Protein 3K21 (pdb70)

Solvent-accessible surface area: 10769 Å² total; per-residue (Å²): 164,162,151,118,32,77,104,64,91,38,76,135,65,12,152,34,20,30,74,83,0,32,38,52,0,0,26,15,0,3,104,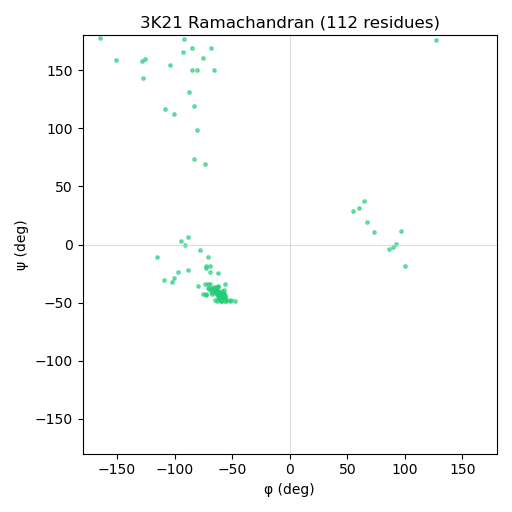92,8,120,38,148,83,2,73,117,40,56,54,52,11,135,102,7,16,115,97,66,120,34,81,0,42,56,106,39,8,62,114,8,35,94,145,95,64,89,195,41,56,225,97,17,80,77,71,0,82,124,30,10,61,88,61,78,35,89,0,47,45,29,2,18,2,29,58,39,2,85,53,168,94,2,57,155,139,7,1,102,19,0,4,115,31,0,2,51,91,99,86,33,46,0,35,21,48,18,0,0,29,16,15,73,48,60,74,148,57,51,126,36,71,120,164,23,31,81,58,0,108,73,0,2,156,79,9,24,120,84,145,70,24,82,0,32,57,108,3,0,21,78,26,0,56,211

InterPro domains:
  IPR000719 Protein kinase domain [PF00069] (121-373)
  IPR000719 Protein kinase domain [PS50011] (118-373)
  IPR000719 Protein kinase domain [SM00220] (118-373)
  IPR002048 EF-hand domain [PF13499] (421-482)
  IPR002048 EF-hand domain [PF13499] (493-559)
  IPR002048 EF-hand domain [PS50222] (418-453)
  IPR002048 EF-hand domain [PS50222] (488-523)
  IPR002048 EF-hand domain [PS50222] (529-562)
  IPR002048 EF-hand domain [SM00054] (422-450)
  IPR002048 EF-hand domain [SM00054] (457-485)
  IPR002048 EF-hand domain [SM00054] (492-520)
  IPR002048 EF-hand domain [SM00054] (533-561)
  IPR002048 EF-hand domain [cd00051] (496-559)
  IPR008271 Serine/threonine-protein kinase, active site [PS00108] (234-246)
  IPR011009 Protein kinase-like domain superfamily [SSF56112] (111-380)
  IPR011992 EF-hand domain pair [SSF47473] (406-558)
  IPR017441 Protein kinase, ATP binding site [PS00107] (124-147)
  IPR018247 EF-Hand 1, calcium-binding site [PS00018] (466-478)
  IPR018247 EF-Hand 1, calcium-binding site [PS00018] (501-513)
  IPR018247 EF-Hand 1, calcium-binding site [PS00018] (542-554)

Radius of gyration: 17.97 Å; Cα contacts (8 Å, |Δi|>4): 220; chains: 1; bounding box: 48×30×50 Å

Structure (mmCIF, N/CA/C/O backbone):
data_3K21
#
_entry.id   3K21
#
_cell.length_a   50.469
_cell.length_b   50.469
_cell.length_c   108.656
_cell.angle_alpha   90.000
_cell.angle_beta   90.000
_cell.angle_gamma   120.000
#
_symmetry.space_group_name_H-M   'P 31 2 1'
#
loop_
_entity.id
_entity.type
_entity.pdbx_description
1 polymer 'Calcium-dependent protein kinase 3'
2 non-polymer 'CALCIUM ION'
3 non-polymer DI(HYDROXYETHYL)ETHER
4 non-polymer GLYCEROL
5 non-polymer 'ACETATE ION'
6 water water
#
loop_
_atom_site.group_PDB
_atom_site.id
_atom_site.type_symbol
_atom_site.label_atom_id
_atom_site.label_alt_id
_atom_site.label_comp_id
_atom_site.label_asym_id
_atom_site.label_entity_id
_atom_site.label_seq_id
_atom_site.pdbx_PDB_ins_code
_atom_site.Cartn_x
_atom_site.Cartn_y
_atom_site.Cartn_z
_atom_site.occupancy
_atom_site.B_iso_or_equiv
_atom_site.auth_seq_id
_atom_site.auth_comp_id
_atom_site.auth_asym_id
_atom_site.auth_atom_id
_atom_site.pdbx_PDB_model_num
ATOM 1 N N . LEU A 1 14 ? 19.560 14.588 -25.359 1.00 25.78 14 LEU A N 1
ATOM 2 C CA . LEU A 1 14 ? 20.902 15.179 -25.539 1.00 25.26 14 LEU A CA 1
ATOM 3 C C . LEU A 1 14 ? 21.771 15.127 -24.275 1.00 21.19 14 LEU A C 1
ATOM 4 O O . LEU A 1 14 ? 21.413 15.408 -23.097 1.00 19.58 14 LEU A O 1
ATOM 9 N N . TYR A 1 15 ? 22.943 14.606 -24.547 1.00 19.92 15 TYR A N 1
ATOM 10 C CA . TYR A 1 15 ? 23.872 14.229 -23.521 1.00 17.56 15 TYR A CA 1
ATOM 11 C C . TYR A 1 15 ? 24.471 15.465 -22.896 1.00 14.58 15 TYR A C 1
ATOM 12 O O . TYR A 1 15 ? 24.580 15.555 -21.701 1.00 13.06 15 TYR A O 1
ATOM 21 N N . PHE A 1 16 ? 24.817 16.405 -23.746 1.00 16.90 16 PHE A N 1
ATOM 22 C CA A PHE A 1 16 ? 25.561 17.539 -23.311 0.50 17.65 16 PHE A CA 1
ATOM 23 C CA B PHE A 1 16 ? 25.584 17.520 -23.291 0.50 15.83 16 PHE A CA 1
ATOM 24 C C . PHE A 1 16 ? 24.692 18.363 -22.389 1.00 14.53 16 PHE A C 1
ATOM 25 O O . PHE A 1 16 ? 25.104 18.843 -21.298 1.00 17.22 16 PHE A O 1
ATOM 40 N N . GLN A 1 17 ? 23.456 18.509 -22.784 1.00 16.64 17 GLN A N 1
ATOM 41 C CA . GLN A 1 17 ? 22.463 19.207 -22.060 1.00 15.98 17 GLN A CA 1
ATOM 42 C C . GLN A 1 17 ? 22.100 18.455 -20.769 1.00 15.13 17 GLN A C 1
ATOM 43 O O . GLN A 1 17 ? 21.949 19.055 -19.699 1.00 17.48 17 GLN A O 1
ATOM 49 N N . GLY A 1 18 ? 22.008 17.128 -20.861 1.00 14.23 18 GLY A N 1
ATOM 50 C CA . GLY A 1 18 ? 21.769 16.266 -19.729 1.00 12.98 18 GLY A CA 1
ATOM 51 C C . GLY A 1 18 ? 22.804 16.451 -18.643 1.00 10.06 18 GLY A C 1
ATOM 52 O O . GLY A 1 18 ? 22.421 16.419 -17.449 1.00 11.54 18 GLY A O 1
ATOM 53 N N . ILE A 1 19 ? 24.074 16.511 -19.027 1.00 10.81 19 ILE A N 1
ATOM 54 C CA . ILE A 1 19 ? 25.149 16.726 -18.062 1.00 10.55 19 ILE A CA 1
ATOM 55 C C . ILE A 1 19 ? 24.856 17.962 -17.224 1.00 10.98 19 ILE A C 1
ATOM 56 O O . ILE A 1 19 ? 24.909 17.924 -16.004 1.00 11.04 19 ILE A O 1
ATOM 61 N N A HIS A 1 20 ? 24.550 19.070 -17.877 0.50 11.28 20 HIS A N 1
ATOM 62 N N B HIS A 1 20 ? 24.610 19.065 -17.921 0.50 11.46 20 HIS A N 1
ATOM 63 C CA A HIS A 1 20 ? 24.431 20.323 -17.131 0.50 11.00 20 HIS A CA 1
ATOM 64 C CA B HIS A 1 20 ? 24.382 20.344 -17.251 0.50 12.51 20 HIS A CA 1
ATOM 65 C C A HIS A 1 20 ? 23.152 20.255 -16.242 0.50 11.16 20 HIS A C 1
ATOM 66 C C B HIS A 1 20 ? 23.217 20.226 -16.282 0.50 11.34 20 HIS A C 1
ATOM 67 O O A HIS A 1 20 ? 23.082 20.741 -15.107 0.50 13.05 20 HIS A O 1
ATOM 68 O O B HIS A 1 20 ? 23.326 20.665 -15.132 0.50 10.99 20 HIS A O 1
ATOM 81 N N . VAL A 1 21 ? 22.107 19.608 -16.720 1.00 11.37 21 VAL A N 1
ATOM 82 C CA . VAL A 1 21 ? 20.923 19.415 -15.953 1.00 10.00 21 VAL A CA 1
ATOM 83 C C . VAL A 1 21 ? 21.226 18.564 -14.605 1.00 10.57 21 VAL A C 1
ATOM 84 O O . VAL A 1 21 ? 20.866 18.938 -13.477 1.00 10.86 21 VAL A O 1
ATOM 88 N N . LEU A 1 22 ? 21.844 17.414 -14.796 1.00 9.21 22 LEU A N 1
ATOM 89 C CA . LEU A 1 22 ? 22.186 16.565 -13.680 1.00 8.97 22 LEU A CA 1
ATOM 90 C C . LEU A 1 22 ? 23.072 17.276 -12.677 1.00 8.58 22 LEU A C 1
ATOM 91 O O . LEU A 1 22 ? 22.860 17.154 -11.453 1.00 9.35 22 LEU A O 1
ATOM 96 N N . GLU A 1 23 ? 24.078 17.976 -13.155 1.00 9.36 23 GLU A N 1
ATOM 97 C CA . GLU A 1 23 ? 24.984 18.637 -12.247 1.00 9.84 23 GLU A CA 1
ATOM 98 C C . GLU A 1 23 ? 24.240 19.740 -11.467 1.00 9.75 23 GLU A C 1
ATOM 99 O O . GLU A 1 23 ? 24.531 19.971 -10.298 1.00 10.91 23 GLU A O 1
ATOM 105 N N . ASN A 1 24 ? 23.348 20.478 -12.138 1.00 9.97 24 ASN A N 1
ATOM 106 C CA . ASN A 1 24 ? 22.551 21.468 -11.463 1.00 10.79 24 ASN A CA 1
ATOM 107 C C . ASN A 1 24 ? 21.632 20.831 -10.405 1.00 9.50 24 ASN A C 1
ATOM 108 O O . ASN A 1 24 ? 21.488 21.353 -9.295 1.00 10.41 24 ASN A O 1
ATOM 113 N N . PHE A 1 25 ? 21.046 19.644 -10.694 1.00 9.81 25 PHE A N 1
ATOM 114 C CA . PHE A 1 25 ? 20.258 18.934 -9.734 1.00 9.29 25 PHE A CA 1
ATOM 115 C C . PHE A 1 25 ? 21.073 18.577 -8.473 1.00 10.37 25 PHE A C 1
ATOM 116 O O . PHE A 1 25 ? 20.649 18.772 -7.343 1.00 10.31 25 PHE A O 1
ATOM 124 N N . LYS A 1 26 ? 22.281 18.109 -8.709 1.00 11.85 26 LYS A N 1
ATOM 125 C CA . LYS A 1 26 ? 23.154 17.709 -7.604 1.00 13.67 26 LYS A CA 1
ATOM 126 C C . LYS A 1 26 ? 23.471 18.950 -6.765 1.00 14.22 26 LYS A C 1
ATOM 127 O O . LYS A 1 26 ? 23.511 18.901 -5.483 1.00 15.23 26 LYS A O 1
ATOM 133 N N . ASN A 1 27 ? 23.734 20.076 -7.401 1.00 13.38 27 ASN A N 1
ATOM 134 C CA A ASN A 1 27 ? 23.998 21.297 -6.716 0.80 13.22 27 ASN A CA 1
ATOM 135 C CA B ASN A 1 27 ? 23.952 21.309 -6.645 0.20 13.57 27 ASN A CA 1
ATOM 136 C C . ASN A 1 27 ? 22.809 21.749 -5.828 1.00 12.03 27 ASN A C 1
ATOM 137 O O . ASN A 1 27 ? 22.979 22.165 -4.672 1.00 12.07 27 ASN A O 1
ATOM 146 N N . TYR A 1 28 ? 21.566 21.697 -6.371 1.00 10.69 28 TYR A N 1
ATOM 147 C CA . TYR A 1 28 ? 20.365 22.045 -5.683 1.00 9.64 28 TYR A CA 1
ATOM 148 C C . TYR A 1 28 ? 20.310 21.233 -4.408 1.00 10.17 28 TYR A C 1
ATOM 149 O O . TYR A 1 28 ? 20.029 21.743 -3.332 1.00 10.23 28 TYR A O 1
ATOM 158 N N . GLY A 1 29 ? 20.556 19.920 -4.477 1.00 9.77 29 GLY A N 1
ATOM 159 C CA . GLY A 1 29 ? 20.454 19.067 -3.303 1.00 10.17 29 GLY A CA 1
ATOM 160 C C . GLY A 1 29 ? 21.520 19.362 -2.258 1.00 9.78 29 GLY A C 1
ATOM 161 O O . GLY A 1 29 ? 21.269 19.318 -1.061 1.00 10.42 29 GLY A O 1
ATOM 162 N N . LEU A 1 30 ? 22.721 19.565 -2.711 1.00 9.03 30 LEU A N 1
ATOM 163 C CA A LEU A 1 30 ? 23.830 19.903 -1.792 0.50 9.56 30 LEU A CA 1
ATOM 164 C CA B LEU A 1 30 ? 23.827 19.828 -1.789 0.50 9.81 30 LEU A CA 1
ATOM 165 C C . LEU A 1 30 ? 23.667 21.178 -1.076 1.00 9.43 30 LEU A C 1
ATOM 166 O O . LEU A 1 30 ? 24.001 21.276 0.102 1.00 10.37 30 LEU A O 1
ATOM 175 N N . LEU A 1 31 ? 23.150 22.181 -1.777 1.00 9.06 31 LEU A N 1
ATOM 176 C CA . LEU A 1 31 ? 22.874 23.478 -1.122 1.00 10.11 31 LEU A CA 1
ATOM 177 C C . LEU A 1 31 ? 21.830 23.322 -0.014 1.00 10.44 31 LEU A C 1
ATOM 178 O O . LEU A 1 31 ? 21.942 23.934 1.027 1.00 10.79 31 LEU A O 1
ATOM 183 N N . LEU A 1 32 ? 20.823 22.520 -0.244 1.00 10.05 32 LEU A N 1
ATOM 184 C CA . LEU A 1 32 ? 19.799 22.226 0.786 1.00 10.91 32 LEU A CA 1
ATOM 185 C C . LEU A 1 32 ? 20.475 21.557 1.967 1.00 10.16 32 LEU A C 1
ATOM 186 O O . LEU A 1 32 ? 20.234 21.887 3.138 1.00 10.86 32 LEU A O 1
ATOM 191 N N . LYS A 1 33 ? 21.310 20.573 1.691 1.00 9.25 33 LYS A N 1
ATOM 192 C CA A LYS A 1 33 ? 22.040 19.832 2.745 0.50 10.77 33 LYS A CA 1
ATOM 193 C CA B LYS A 1 33 ? 21.962 19.873 2.787 0.50 9.96 33 LYS A CA 1
ATOM 194 C C . LYS A 1 33 ? 22.908 20.793 3.564 1.00 9.07 33 LYS A C 1
ATOM 195 O O . LYS A 1 33 ? 22.992 20.674 4.793 1.00 10.42 33 LYS A O 1
ATOM 206 N N . PHE A 1 34 ? 23.635 21.693 2.882 1.00 8.43 34 PHE A N 1
ATOM 207 C CA . PHE A 1 34 ? 24.528 22.627 3.524 1.00 7.80 34 PHE A CA 1
ATOM 208 C C . PHE A 1 34 ? 23.750 23.525 4.509 1.00 7.82 34 PHE A C 1
ATOM 209 O O . PHE A 1 34 ? 24.161 23.662 5.684 1.00 8.02 34 PHE A O 1
ATOM 217 N N . GLN A 1 35 ? 22.633 24.105 4.086 1.00 8.43 35 GLN A N 1
ATOM 218 C CA . GLN A 1 35 ? 21.824 24.984 4.949 1.00 8.39 35 GLN A CA 1
ATOM 219 C C . GLN A 1 35 ? 21.251 24.169 6.107 1.00 8.55 35 GLN A C 1
ATOM 220 O O . GLN A 1 35 ? 21.211 24.673 7.203 1.00 8.82 35 GLN A O 1
ATOM 226 N N A LYS A 1 36 ? 20.743 22.970 5.853 0.50 9.03 36 LYS A N 1
ATOM 227 N N B LYS A 1 36 ? 20.783 22.960 5.837 0.50 9.47 36 LYS A N 1
ATOM 228 C CA A LYS A 1 36 ? 20.143 22.161 6.959 0.50 8.33 36 LYS A CA 1
ATOM 229 C CA B LYS A 1 36 ? 20.182 22.138 6.911 0.50 9.67 36 LYS A CA 1
ATOM 230 C C A LYS A 1 36 ? 21.221 21.783 8.002 0.50 9.50 36 LYS A C 1
ATOM 231 C C B LYS A 1 36 ? 21.233 21.786 7.977 0.50 10.06 36 LYS A C 1
ATOM 232 O O A LYS A 1 36 ? 20.975 21.825 9.206 0.50 10.22 36 LYS A O 1
ATOM 233 O O B LYS A 1 36 ? 20.991 21.850 9.165 0.50 10.59 36 LYS A O 1
ATOM 244 N N . LEU A 1 37 ? 22.435 21.463 7.512 1.00 7.89 37 LEU A N 1
ATOM 245 C CA . LEU A 1 37 ? 23.505 21.143 8.470 1.00 8.18 37 LEU A CA 1
ATOM 246 C C . LEU A 1 37 ? 23.891 22.361 9.261 1.00 7.65 37 LEU A C 1
ATOM 247 O O . LEU A 1 37 ? 24.093 22.280 10.478 1.00 7.80 37 LEU A O 1
ATOM 252 N N . ALA A 1 38 ? 23.992 23.538 8.615 1.00 7.04 38 ALA A N 1
ATOM 253 C CA . ALA A 1 38 ? 24.213 24.759 9.366 1.00 7.12 38 ALA A CA 1
ATOM 254 C C . ALA A 1 38 ? 23.204 24.967 10.457 1.00 6.79 38 ALA A C 1
ATOM 255 O O . ALA A 1 38 ? 23.548 25.356 11.569 1.00 6.90 38 ALA A O 1
ATOM 257 N N A MET A 1 39 ? 21.922 24.759 10.146 0.80 6.67 39 MET A N 1
ATOM 258 N N B MET A 1 39 ? 21.933 24.751 10.138 0.20 7.29 39 MET A N 1
ATOM 259 C CA A MET A 1 39 ? 20.847 24.918 11.147 0.80 7.74 39 MET A CA 1
ATOM 260 C CA B MET A 1 39 ? 20.869 24.979 11.114 0.20 7.81 39 MET A CA 1
ATOM 261 C C A MET A 1 39 ? 21.003 23.955 12.316 0.80 7.95 39 MET A C 1
ATOM 262 C C B MET A 1 39 ? 21.003 23.973 12.281 0.20 7.73 39 MET A C 1
ATOM 263 O O A MET A 1 39 ? 20.743 24.289 13.468 0.80 8.24 39 MET A O 1
ATOM 264 O O B MET A 1 39 ? 20.836 24.341 13.445 0.20 7.25 39 MET A O 1
ATOM 273 N N . THR A 1 40 ? 21.370 22.726 11.966 1.00 7.26 40 THR A N 1
ATOM 274 C CA . THR A 1 40 ? 21.587 21.705 13.027 1.00 8.01 40 THR A CA 1
ATOM 275 C C . THR A 1 40 ? 22.776 22.084 13.942 1.00 7.36 40 THR A C 1
ATOM 276 O O . THR A 1 40 ? 22.695 21.928 15.149 1.00 7.53 40 THR A O 1
ATOM 280 N N . ILE A 1 41 ? 23.846 22.586 13.340 1.00 6.47 41 ILE A N 1
ATOM 281 C CA . ILE A 1 41 ? 24.991 23.067 14.112 1.00 6.34 41 ILE A CA 1
ATOM 282 C C . ILE A 1 41 ? 24.572 24.195 15.045 1.00 6.5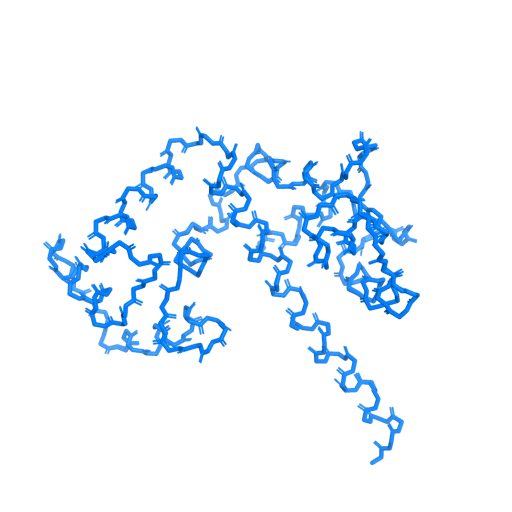9 41 ILE A C 1
ATOM 283 O O . ILE A 1 41 ? 24.932 24.193 16.226 1.00 6.88 41 ILE A O 1
ATOM 288 N N . ILE A 1 42 ? 23.742 25.139 14.541 1.00 6.39 42 ILE A N 1
ATOM 289 C CA . ILE A 1 42 ? 23.205 26.190 15.407 1.00 7.53 42 ILE A CA 1
ATOM 290 C C . ILE A 1 42 ? 22.417 25.610 16.570 1.00 7.85 42 ILE A C 1
ATOM 291 O O . ILE A 1 42 ? 22.587 26.002 17.731 1.00 8.47 42 ILE A O 1
ATOM 296 N N . ALA A 1 43 ? 21.554 24.656 16.270 1.00 8.08 43 ALA A N 1
ATOM 297 C CA . ALA A 1 43 ? 20.740 24.046 17.350 1.00 8.31 43 ALA A CA 1
ATOM 298 C C . ALA A 1 43 ? 21.623 23.327 18.372 1.00 7.75 43 ALA A C 1
ATOM 299 O O . ALA A 1 43 ? 21.314 23.346 19.585 1.00 9.98 43 ALA A O 1
ATOM 301 N N . GLN A 1 44 ? 22.691 22.696 17.950 1.00 7.20 44 GLN A N 1
ATOM 302 C CA . GLN A 1 44 ? 23.554 21.962 18.856 1.00 7.11 44 GLN A CA 1
ATOM 303 C C . GLN A 1 44 ? 24.508 22.831 19.622 1.00 6.90 44 GLN A C 1
ATOM 304 O O . GLN A 1 44 ? 24.845 22.518 20.779 1.00 9.12 44 GLN A O 1
ATOM 310 N N . GLN A 1 45 ? 25.007 23.889 19.004 1.00 6.93 45 GLN A N 1
ATOM 311 C CA . GLN A 1 45 ? 26.177 24.611 19.520 1.00 6.86 45 GLN A CA 1
ATOM 312 C C . GLN A 1 45 ? 25.938 26.035 19.951 1.00 7.08 45 GLN A C 1
ATOM 313 O O . GLN A 1 45 ? 26.797 26.636 20.581 1.00 8.15 45 GLN A O 1
ATOM 319 N N . SER A 1 46 ? 24.783 26.623 19.647 1.00 7.54 46 SER A N 1
ATOM 320 C CA . SER A 1 46 ? 24.586 28.039 19.935 1.00 9.06 46 SER A CA 1
ATOM 321 C C . SER A 1 46 ? 24.448 28.410 21.406 1.00 9.81 46 SER A C 1
ATOM 322 O O . SER A 1 46 ? 24.794 29.544 21.781 1.00 12.06 46 SER A O 1
ATOM 325 N N . ASN A 1 47 ? 23.848 27.541 22.155 1.00 9.28 47 ASN A N 1
ATOM 326 C CA . ASN A 1 47 ? 23.436 27.866 23.546 1.00 11.44 47 ASN A CA 1
ATOM 327 C C . ASN A 1 47 ? 22.562 29.088 23.623 1.00 11.78 47 ASN A C 1
ATOM 328 O O . ASN A 1 47 ? 22.468 29.760 24.648 1.00 16.47 47 ASN A O 1
ATOM 333 N N . ASP A 1 48 ? 21.812 29.378 22.603 1.00 10.48 48 ASP A N 1
ATOM 334 C CA . ASP A 1 48 ? 20.917 30.552 22.565 1.00 10.16 48 ASP A CA 1
ATOM 335 C C . ASP A 1 48 ? 19.559 30.155 23.171 1.00 9.05 48 ASP A C 1
ATOM 336 O O . ASP A 1 48 ? 19.010 29.134 22.892 1.00 9.77 48 ASP A O 1
ATOM 341 N N . TYR A 1 49 ? 19.086 30.990 24.074 1.00 11.01 49 TYR A N 1
ATOM 342 C CA . TYR A 1 49 ? 17.876 30.681 24.846 1.00 11.66 49 TYR A CA 1
ATOM 343 C C . TYR A 1 49 ? 16.706 30.383 23.945 1.00 10.85 49 TYR A C 1
ATOM 344 O O . TYR A 1 49 ? 15.962 29.450 24.162 1.00 11.91 49 TYR A O 1
ATOM 353 N N . ASP A 1 50 ? 16.456 31.238 22.940 1.00 10.85 50 ASP A N 1
ATOM 354 C CA . ASP A 1 50 ? 15.336 31.046 22.038 1.00 12.28 50 ASP A CA 1
ATOM 355 C C . ASP A 1 50 ? 15.478 29.726 21.289 1.00 10.46 50 ASP A C 1
ATOM 356 O O . ASP A 1 50 ? 14.508 28.986 21.174 1.00 11.71 50 ASP A O 1
ATOM 361 N N . VAL A 1 51 ? 16.693 29.404 20.810 1.00 9.06 51 VAL A N 1
ATOM 362 C CA . VAL A 1 51 ? 16.895 28.122 20.173 1.00 9.43 51 VAL A CA 1
ATOM 363 C C . VAL A 1 51 ? 16.666 26.948 21.159 1.00 9.52 51 VAL A C 1
ATOM 364 O O . VAL A 1 51 ? 16.074 25.949 20.804 1.00 11.16 51 VAL A O 1
ATOM 368 N N . GLU A 1 52 ? 17.158 27.092 22.362 1.00 9.27 52 GLU A N 1
ATOM 369 C CA A GLU A 1 52 ? 16.952 26.061 23.371 0.50 10.09 52 GLU A CA 1
ATOM 370 C CA B GLU A 1 52 ? 16.969 26.063 23.389 0.50 10.56 52 GLU A CA 1
ATOM 371 C C . GLU A 1 52 ? 15.514 25.855 23.724 1.00 11.08 52 GLU A C 1
ATOM 372 O O . GLU A 1 52 ? 15.113 24.735 24.007 1.00 11.72 52 GLU A O 1
ATOM 383 N N . LYS A 1 53 ? 14.744 26.902 23.737 1.00 12.14 53 LYS A N 1
ATOM 384 C CA . LYS A 1 53 ? 13.337 26.753 23.960 1.00 12.96 53 LYS A CA 1
ATOM 385 C C . LYS A 1 53 ? 12.637 25.989 22.804 1.00 14.01 53 LYS A C 1
ATOM 386 O O . LYS A 1 53 ? 11.710 25.192 23.018 1.00 14.36 53 LYS A O 1
ATOM 392 N N . LEU A 1 54 ? 13.072 26.222 21.541 1.00 12.98 54 LEU A N 1
ATOM 393 C CA A LEU A 1 54 ? 12.507 25.403 20.414 0.50 13.20 54 LEU A CA 1
ATOM 394 C CA B LEU A 1 54 ? 12.552 25.492 20.456 0.50 13.11 54 LEU A CA 1
ATOM 395 C C . LEU A 1 54 ? 12.885 23.947 20.629 1.00 11.91 54 LEU A C 1
ATOM 396 O O . LEU A 1 54 ? 12.093 23.055 20.266 1.00 13.52 54 LEU A O 1
ATOM 405 N N . LYS A 1 55 ? 14.114 23.689 21.091 1.00 11.25 55 LYS A N 1
ATOM 406 C CA . LYS A 1 55 ? 14.528 22.329 21.331 1.00 10.83 55 LYS A CA 1
ATOM 407 C C . LYS A 1 55 ? 13.641 21.726 22.416 1.00 9.93 55 LYS A C 1
ATOM 408 O O . LYS A 1 55 ? 13.301 20.525 22.343 1.00 11.06 55 LYS A O 1
ATOM 414 N N . SER A 1 56 ? 13.221 22.493 23.423 1.00 10.31 56 SER A N 1
ATOM 415 C CA . SER A 1 56 ? 12.287 21.961 24.392 1.00 11.48 56 SER A CA 1
ATOM 416 C C . SER A 1 56 ? 10.931 21.579 23.758 1.00 9.66 56 SER A C 1
ATOM 417 O O . SER A 1 56 ? 10.398 20.530 24.094 1.00 11.14 56 SER A O 1
ATOM 420 N N . THR A 1 57 ? 10.447 22.389 22.867 1.00 11.10 57 THR A N 1
ATOM 421 C CA . THR A 1 57 ? 9.208 22.059 22.108 1.00 10.63 57 THR A CA 1
ATOM 422 C C . THR A 1 57 ? 9.328 20.711 21.369 1.00 10.18 57 THR A C 1
ATOM 423 O O . THR A 1 57 ? 8.461 19.883 21.393 1.00 10.69 57 THR A O 1
ATOM 427 N N . PHE A 1 58 ? 10.489 20.523 20.718 1.00 10.31 58 PHE A N 1
ATOM 428 C CA . PHE A 1 58 ? 10.703 19.294 19.974 1.00 8.97 58 PHE A CA 1
ATOM 429 C C . PHE A 1 58 ? 10.711 18.091 20.923 1.00 9.03 58 PHE A C 1
ATOM 430 O O . PHE A 1 58 ? 10.131 17.030 20.621 1.00 9.30 58 PHE A O 1
ATOM 438 N N . LEU A 1 59 ? 11.324 18.229 22.113 1.00 9.47 59 LEU A N 1
ATOM 439 C CA . LEU A 1 59 ? 11.297 17.193 23.088 1.00 10.35 59 LEU A CA 1
ATOM 440 C C . LEU A 1 59 ? 9.888 16.769 23.471 1.00 9.47 59 LEU A C 1
ATOM 441 O O . LEU A 1 59 ? 9.579 15.597 23.583 1.00 10.39 59 LEU A O 1
ATOM 446 N N . VAL A 1 60 ? 9.006 17.728 23.661 1.00 9.67 60 VAL A N 1
ATOM 447 C CA . VAL A 1 60 ? 7.593 17.532 23.961 1.00 11.51 60 VAL A CA 1
ATOM 448 C C . VAL A 1 60 ? 6.906 16.810 22.824 1.00 10.81 60 VAL A C 1
ATOM 449 O O . VAL A 1 60 ? 6.135 15.848 23.045 1.00 13.53 60 VAL A O 1
ATOM 453 N N . LEU A 1 61 ? 7.158 17.217 21.608 1.00 10.00 61 LEU A N 1
ATOM 454 C CA . LEU A 1 61 ? 6.510 16.575 20.432 1.00 9.75 61 LEU A CA 1
ATOM 455 C C . LEU A 1 61 ? 6.984 15.143 20.215 1.00 10.22 61 LEU A C 1
ATOM 456 O O . LEU A 1 61 ? 6.173 14.289 19.761 1.00 12.06 61 LEU A O 1
ATOM 461 N N . ASP A 1 62 ? 8.252 14.863 20.425 1.00 10.10 62 ASP A N 1
ATOM 462 C CA . ASP A 1 62 ? 8.904 13.584 20.216 1.00 9.80 62 ASP A CA 1
ATOM 463 C C . ASP A 1 62 ? 8.654 12.663 21.411 1.00 11.13 62 ASP A C 1
ATOM 464 O O . ASP A 1 62 ? 9.520 12.387 22.189 1.00 11.45 62 ASP A O 1
ATOM 469 N N A GLU A 1 63 ? 7.425 12.204 21.534 0.50 12.45 63 GLU A N 1
ATOM 470 N N B GLU A 1 63 ? 7.422 12.211 21.553 0.50 12.62 63 GLU A N 1
ATOM 471 C CA A GLU A 1 63 ? 6.955 11.567 22.750 0.50 14.41 63 GLU A CA 1
ATOM 472 C CA B GLU A 1 63 ? 6.950 11.491 22.738 0.50 14.95 63 GLU A CA 1
ATOM 473 C C A GLU A 1 63 ? 7.602 10.189 22.959 0.50 15.88 63 GLU A C 1
ATOM 474 C C B GLU A 1 63 ? 7.774 10.239 22.991 0.50 16.10 63 GLU A C 1
ATOM 475 O O A GLU A 1 63 ? 7.537 9.724 24.053 0.50 18.23 63 GLU A O 1
ATOM 476 O O B GLU A 1 63 ? 8.063 9.930 24.150 0.50 18.56 63 GLU A O 1
ATOM 487 N N . ASP A 1 64 ? 8.110 9.522 21.915 1.00 15.75 64 ASP A N 1
ATOM 488 C CA A ASP A 1 64 ? 8.717 8.209 22.012 0.50 17.70 64 ASP A CA 1
ATOM 489 C CA B ASP A 1 64 ? 8.760 8.217 22.051 0.50 18.07 64 ASP A CA 1
ATOM 490 C C . ASP A 1 64 ? 10.247 8.314 22.011 1.00 14.98 64 ASP A C 1
ATOM 491 O O . ASP A 1 64 ? 10.912 7.319 22.027 1.00 17.35 64 ASP A O 1
ATOM 500 N N . GLY A 1 65 ? 10.798 9.526 21.975 1.00 12.51 65 GLY A N 1
ATOM 501 C CA . GLY A 1 65 ? 12.233 9.680 22.041 1.00 12.42 65 GLY A CA 1
ATOM 502 C C . GLY A 1 65 ? 13.000 9.089 20.869 1.00 10.24 65 GLY A C 1
ATOM 503 O O . GLY A 1 65 ? 14.094 8.599 21.009 1.00 12.65 65 GLY A O 1
ATOM 504 N N . LYS A 1 66 ? 12.437 9.197 19.674 1.00 10.25 66 LYS A N 1
ATOM 505 C CA . LYS A 1 66 ? 13.023 8.684 18.479 1.00 11.29 66 LYS A CA 1
ATOM 506 C C . LYS A 1 66 ? 13.958 9.603 17.759 1.00 10.48 66 LYS A C 1
ATOM 507 O O . LYS A 1 66 ? 14.775 9.167 16.933 1.00 11.98 66 LYS A O 1
ATOM 513 N N . GLY A 1 67 ? 13.851 10.906 17.992 1.00 10.85 67 GLY A N 1
ATOM 514 C CA . GLY A 1 67 ? 14.572 11.882 17.184 1.00 10.58 67 GLY A CA 1
ATOM 515 C C . GLY A 1 67 ? 13.832 12.356 15.995 1.00 10.11 67 GLY A C 1
ATOM 516 O O . GLY A 1 67 ? 14.391 13.155 15.153 1.00 11.91 67 GLY A O 1
ATOM 517 N N . TYR A 1 68 ? 12.662 11.872 15.739 1.00 8.79 68 TYR A N 1
ATOM 518 C CA . TYR A 1 68 ? 11.827 12.298 14.652 1.00 9.41 68 TYR A CA 1
ATOM 519 C C . TYR A 1 68 ? 10.403 12.094 15.067 1.00 9.46 68 TYR A C 1
ATOM 520 O O . TYR A 1 68 ? 10.117 11.308 15.992 1.00 11.05 68 TYR A O 1
ATOM 529 N N . ILE A 1 69 ? 9.533 12.815 14.405 1.00 9.88 69 ILE A N 1
ATOM 530 C CA . ILE A 1 69 ? 8.120 12.805 14.705 1.00 10.67 69 ILE A CA 1
ATOM 531 C C . ILE A 1 69 ? 7.310 12.510 13.434 1.00 10.41 69 ILE A C 1
ATOM 532 O O . ILE A 1 69 ? 7.649 12.950 12.345 1.00 10.70 69 ILE A O 1
ATOM 537 N N . THR A 1 70 ? 6.247 11.778 13.584 1.00 10.82 70 THR A N 1
ATOM 538 C CA . THR A 1 70 ? 5.333 11.553 12.486 1.00 11.82 70 THR A CA 1
ATOM 539 C C . THR A 1 70 ? 4.500 12.797 12.255 1.00 11.34 70 THR A C 1
ATOM 540 O O . THR A 1 70 ? 4.397 13.722 13.115 1.00 10.69 70 THR A O 1
ATOM 544 N N . LYS A 1 71 ? 3.921 12.903 11.058 1.00 12.17 71 LYS A N 1
ATOM 545 C CA . LYS A 1 71 ? 3.044 13.999 10.758 1.00 12.65 71 LYS A CA 1
ATOM 546 C C . LYS A 1 71 ? 1.865 14.066 11.751 1.00 12.67 71 LYS A C 1
ATOM 547 O O . LYS A 1 71 ? 1.504 15.172 12.212 1.00 12.50 71 LYS A O 1
ATOM 553 N N . GLU A 1 72 ? 1.311 12.923 12.146 1.00 14.63 72 GLU A N 1
ATOM 554 C CA A GLU A 1 72 ? 0.288 12.832 13.176 0.50 15.42 72 GLU A CA 1
ATOM 555 C CA B GLU A 1 72 ? 0.240 12.924 13.146 0.50 15.87 72 GLU A CA 1
ATOM 556 C C . GLU A 1 72 ? 0.709 13.387 14.515 1.00 14.64 72 GLU A C 1
ATOM 557 O O . GLU A 1 72 ? -0.032 14.105 15.150 1.00 14.16 72 GLU A O 1
ATOM 568 N N . GLN A 1 73 ? 1.909 12.994 14.957 1.00 13.46 73 GLN A N 1
ATOM 569 C CA . GLN A 1 73 ? 2.427 13.521 16.210 1.00 12.39 73 GLN A CA 1
ATOM 570 C C . GLN A 1 73 ? 2.567 15.005 16.176 1.00 11.51 73 GLN A C 1
ATOM 571 O O . GLN A 1 73 ? 2.314 15.675 17.165 1.00 12.05 73 GLN A O 1
ATOM 577 N N . LEU A 1 74 ? 3.072 15.558 15.069 1.00 10.32 74 LEU A N 1
ATOM 578 C CA . LEU A 1 74 ? 3.255 16.993 14.994 1.00 10.26 74 LEU A CA 1
ATOM 579 C C . LEU A 1 74 ? 1.883 17.676 15.048 1.00 9.99 74 LEU A C 1
ATOM 580 O O . LEU A 1 74 ? 1.691 18.660 15.769 1.00 11.00 74 LEU A O 1
ATOM 585 N N . LYS A 1 75 ? 0.917 17.225 14.261 1.00 10.26 75 LYS A N 1
ATOM 586 C CA A LYS A 1 75 ? -0.413 17.819 14.295 0.50 11.61 75 LYS A CA 1
ATOM 587 C CA B LYS A 1 75 ? -0.399 17.823 14.288 0.50 11.99 75 LYS A CA 1
ATOM 588 C C . LYS A 1 75 ? -1.016 17.763 15.630 1.00 11.93 75 LYS A C 1
ATOM 589 O O . LYS A 1 75 ? -1.530 18.756 16.152 1.00 12.72 75 LYS A O 1
ATOM 600 N N . LYS A 1 76 ? -1.062 16.551 16.210 1.00 13.45 76 LYS A N 1
ATOM 601 C CA . LYS A 1 76 ? -1.675 16.366 17.571 1.00 14.64 76 LYS A CA 1
ATOM 602 C C . LYS A 1 76 ? -1.004 17.208 18.602 1.00 12.57 76 LYS A C 1
ATOM 603 O O . LYS A 1 76 ? -1.674 17.761 19.502 1.00 13.65 76 LYS A O 1
ATOM 609 N N . GLY A 1 77 ? 0.336 17.284 18.541 1.00 11.79 77 GLY A N 1
ATOM 610 C CA . GLY A 1 77 ? 1.091 18.063 19.539 1.00 11.95 77 GLY A CA 1
ATOM 611 C C . GLY A 1 77 ? 0.766 19.544 19.462 1.00 12.27 77 GLY A C 1
ATOM 612 O O . GLY A 1 77 ? 0.565 20.220 20.484 1.00 13.96 77 GLY A O 1
ATOM 613 N N . LEU A 1 78 ? 0.627 20.070 18.238 1.00 10.68 78 LEU A N 1
ATOM 614 C CA . LEU A 1 78 ? 0.263 21.474 18.095 1.00 10.56 78 LEU A CA 1
ATOM 615 C C . LEU A 1 78 ? -1.170 21.710 18.499 1.00 12.29 78 LEU A C 1
ATOM 616 O O . LEU A 1 78 ? -1.488 22.716 19.123 1.00 13.97 78 LEU A O 1
ATOM 621 N N . GLU A 1 79 ? -2.065 20.793 18.204 1.00 11.81 79 GLU A N 1
ATOM 622 C CA . GLU A 1 79 ? -3.432 20.911 18.633 1.00 14.25 79 GLU A CA 1
ATOM 623 C C . GLU A 1 79 ? -3.543 20.909 20.165 1.00 14.90 79 GLU A C 1
ATOM 624 O O . GLU A 1 79 ? -4.334 21.614 20.783 1.00 16.16 79 GLU A O 1
ATOM 630 N N . LYS A 1 80 ? -2.689 20.114 20.825 1.00 14.91 80 LYS A N 1
ATOM 631 C CA A LYS A 1 80 ? -2.671 20.052 22.300 0.50 15.71 80 LYS A CA 1
ATOM 632 C CA B LYS A 1 80 ? -2.623 20.056 22.319 0.50 15.77 80 LYS A CA 1
ATOM 633 C C . LYS A 1 80 ? -2.242 21.411 22.919 1.00 14.79 80 LYS A C 1
ATOM 634 O O . LYS A 1 80 ? -2.593 21.752 24.067 1.00 18.85 80 LYS A O 1
ATOM 645 N N . ASP A 1 81 ? -1.462 22.167 22.168 1.00 14.94 81 ASP A N 1
ATOM 646 C CA . ASP A 1 81 ? -1.091 23.528 22.560 1.00 15.81 81 ASP A CA 1
ATOM 647 C C . ASP A 1 81 ? -2.218 24.560 22.481 1.00 15.52 81 ASP A C 1
ATOM 648 O O . ASP A 1 81 ? -2.065 25.667 22.957 1.00 17.67 81 ASP A O 1
ATOM 653 N N . GLY A 1 82 ? -3.328 24.176 21.862 1.00 14.08 82 GLY A N 1
ATOM 654 C CA . GLY A 1 82 ? -4.475 25.049 21.634 1.00 13.63 82 GLY A CA 1
ATOM 655 C C . GLY A 1 82 ? -4.528 25.701 20.274 1.00 11.81 82 GLY A C 1
ATOM 656 O O . GLY A 1 82 ? -5.428 26.525 20.008 1.00 12.81 82 GLY A O 1
ATOM 657 N N . LEU A 1 83 ? -3.710 25.277 19.340 1.00 11.49 83 LEU A N 1
ATOM 658 C CA . LEU A 1 83 ? -3.590 25.959 18.047 1.00 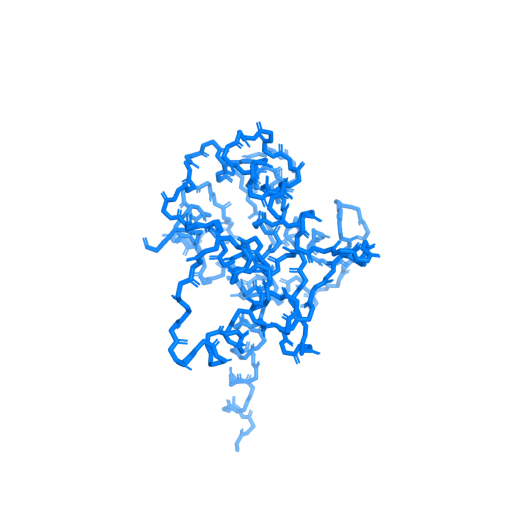10.04 83 LEU A CA 1
ATOM 659 C C . LEU A 1 83 ? -4.662 25.476 17.095 1.00 11.41 83 LEU A C 1
ATOM 660 O O . LEU A 1 83 ? -5.027 24.308 17.103 1.00 13.03 83 LEU A O 1
ATOM 665 N N . LYS A 1 84 ? -5.074 26.362 16.175 1.00 13.19 84 LYS A N 1
ATOM 666 C CA . LYS A 1 84 ? -5.903 25.970 15.015 1.00 13.20 84 LYS A CA 1
ATOM 667 C C . LYS A 1 84 ? -5.042 25.852 13.819 1.00 13.69 84 LYS A C 1
ATOM 668 O O . LYS A 1 84 ? -4.401 26.827 13.360 1.00 16.87 84 LYS A O 1
ATOM 674 N N . LEU A 1 85 ? -4.878 24.629 13.316 1.00 11.21 85 LEU A N 1
ATOM 675 C CA . LEU A 1 85 ? -3.971 24.408 12.168 1.00 10.42 85 LEU A CA 1
ATOM 676 C C . LEU A 1 85 ? -4.666 24.771 10.876 1.00 10.27 85 LEU A C 1
ATOM 677 O O . LEU A 1 85 ? -5.870 24.586 10.714 1.00 12.19 85 LEU A O 1
ATOM 682 N N . PRO A 1 86 ? -3.898 25.210 9.874 1.00 9.51 86 PRO A N 1
ATOM 683 C CA . PRO A 1 86 ? -4.449 25.558 8.603 1.00 9.92 86 PRO A CA 1
ATOM 684 C C . PRO A 1 86 ? -4.997 24.317 7.976 1.00 10.78 86 PRO A C 1
ATOM 685 O O . PRO A 1 86 ? -4.471 23.220 8.151 1.00 12.19 86 PRO A O 1
ATOM 689 N N . TYR A 1 87 ? -6.037 24.483 7.161 1.00 12.19 87 TYR A N 1
ATOM 690 C CA . TYR A 1 87 ? -6.673 23.267 6.693 1.00 14.25 87 TYR A CA 1
ATOM 691 C C . TYR A 1 87 ? -5.703 22.533 5.747 1.00 14.64 87 TYR A C 1
ATOM 692 O O . TYR A 1 87 ? -5.769 21.287 5.694 1.00 18.59 87 TYR A O 1
ATOM 701 N N A ASN A 1 88 ? -4.810 23.324 5.092 0.50 14.82 88 ASN A N 1
ATOM 702 N N B ASN A 1 88 ? -4.814 23.253 4.993 0.50 12.46 88 ASN A N 1
ATOM 703 C CA A ASN A 1 88 ? -3.723 22.904 4.200 0.50 15.94 88 ASN A CA 1
ATOM 704 C CA B ASN A 1 88 ? -3.772 22.595 4.168 0.50 13.64 88 ASN A CA 1
ATOM 705 C C A ASN A 1 88 ? -2.416 22.486 4.911 0.50 13.57 88 ASN A C 1
ATOM 706 C C B ASN A 1 88 ? -2.453 22.345 4.889 0.50 12.29 88 ASN A C 1
ATOM 707 O O A ASN A 1 88 ? -1.332 22.447 4.312 0.50 13.55 88 ASN A O 1
ATOM 708 O O B ASN A 1 88 ? -1.385 22.276 4.270 0.50 13.33 88 ASN A O 1
ATOM 717 N N . PHE A 1 89 ? -2.521 22.136 6.178 1.00 11.88 89 PHE A N 1
ATOM 718 C CA . PHE A 1 89 ? -1.335 21.821 6.951 1.00 10.00 89 PHE A CA 1
ATOM 719 C C . PHE A 1 89 ? -0.645 20.606 6.389 1.00 10.43 89 PHE A C 1
ATOM 720 O O . PHE A 1 89 ? 0.566 20.487 6.523 1.00 9.61 89 PHE A O 1
ATOM 728 N N . ASP A 1 90 ? -1.364 19.654 5.825 1.00 11.49 90 ASP A N 1
ATOM 729 C CA . ASP A 1 90 ? -0.715 18.528 5.247 1.00 12.59 90 ASP A CA 1
ATOM 730 C C . ASP A 1 90 ? 0.263 18.885 4.143 1.00 11.22 90 ASP A C 1
ATOM 731 O O . ASP A 1 90 ? 1.352 18.239 4.077 1.00 11.56 90 ASP A O 1
ATOM 736 N N . LEU A 1 91 ? -0.041 19.833 3.286 1.00 11.35 91 LEU A N 1
ATOM 737 C CA . LEU A 1 91 ? 0.909 20.291 2.292 1.00 10.73 91 LEU A CA 1
ATOM 738 C C . LEU A 1 91 ? 2.108 20.917 2.951 1.00 9.48 91 LEU A C 1
ATOM 739 O O . LEU A 1 91 ? 3.234 20.709 2.529 1.00 9.69 91 LEU A O 1
ATOM 742 N N . LEU A 1 92 ? 1.878 21.728 4.001 1.00 8.05 92 LEU A N 1
ATOM 743 C CA . LEU A 1 92 ? 2.973 22.325 4.702 1.00 7.55 92 LEU A CA 1
ATOM 744 C C . LEU A 1 92 ? 3.898 21.276 5.301 1.00 6.91 92 LEU A C 1
ATOM 745 O O . LEU A 1 92 ? 5.121 21.404 5.263 1.00 8.20 92 LEU A O 1
ATOM 750 N N A LEU A 1 93 ? 3.318 20.249 5.884 0.50 6.56 93 LEU A N 1
ATOM 751 N N B LEU A 1 93 ? 3.344 20.234 5.890 0.50 6.84 93 LEU A N 1
ATOM 752 C CA A LEU A 1 93 ? 4.101 19.168 6.453 0.50 6.81 93 LEU A CA 1
ATOM 753 C CA B LEU A 1 93 ? 4.172 19.167 6.454 0.50 7.51 93 LEU A CA 1
ATOM 754 C C A LEU A 1 93 ? 4.951 18.476 5.385 0.50 7.44 93 LEU A C 1
ATOM 755 C C B LEU A 1 93 ? 4.994 18.476 5.368 0.50 7.73 93 LEU A C 1
ATOM 756 O O A LEU A 1 93 ? 6.099 18.108 5.657 0.50 7.90 93 LEU A O 1
ATOM 757 O O B LEU A 1 93 ? 6.165 18.113 5.608 0.50 8.30 93 LEU A O 1
ATOM 766 N N . ASP A 1 94 ? 4.407 18.311 4.193 1.00 6.97 94 ASP A N 1
ATOM 767 C CA . ASP A 1 94 ? 5.209 17.757 3.093 1.00 9.65 94 ASP A CA 1
ATOM 768 C C . ASP A 1 94 ? 6.353 18.665 2.731 1.00 8.57 94 ASP A C 1
ATOM 769 O O . ASP A 1 94 ? 7.495 18.200 2.472 1.00 11.96 94 ASP A O 1
ATOM 774 N N . GLN A 1 95 ? 6.165 19.967 2.803 1.00 7.86 95 GLN A N 1
ATOM 775 C CA . GLN A 1 95 ? 7.263 20.885 2.556 1.00 8.64 95 GLN A CA 1
ATOM 776 C C . GLN A 1 95 ? 8.306 20.852 3.668 1.00 8.30 95 GLN A C 1
ATOM 777 O O . GLN A 1 95 ? 9.533 20.985 3.395 1.00 9.60 95 GLN A O 1
ATOM 783 N N . ILE A 1 96 ? 7.888 20.720 4.916 1.00 7.76 96 ILE A N 1
ATOM 784 C CA . ILE A 1 96 ? 8.807 20.629 6.028 1.00 8.03 96 ILE A CA 1
ATOM 785 C C . ILE A 1 96 ? 9.643 19.360 5.968 1.00 8.07 96 ILE A C 1
ATOM 786 O O . ILE A 1 96 ? 10.822 19.370 6.361 1.00 9.15 96 ILE A O 1
ATOM 791 N N . ASP A 1 97 ? 9.008 18.284 5.511 1.00 8.12 97 ASP A N 1
ATOM 792 C CA . ASP A 1 97 ? 9.695 17.012 5.319 1.00 8.53 97 ASP A CA 1
ATOM 793 C C . ASP A 1 97 ? 10.580 17.127 4.080 1.00 10.52 97 ASP A C 1
ATOM 794 O O . ASP A 1 97 ? 10.256 16.505 3.061 1.00 12.30 97 ASP A O 1
ATOM 799 N N . SER A 1 98 ? 11.668 17.915 4.117 1.00 10.48 98 SER A N 1
ATOM 800 C CA . SER A 1 98 ? 12.410 18.355 2.937 1.00 11.87 98 SER A CA 1
ATOM 801 C C . SER A 1 98 ? 13.199 17.195 2.351 1.00 12.51 98 SER A C 1
ATOM 802 O O . SER A 1 98 ? 13.571 17.310 1.188 1.00 14.98 98 SER A O 1
ATOM 805 N N . ASP A 1 99 ? 13.492 16.120 3.099 1.00 12.62 99 ASP A N 1
ATOM 806 C CA . ASP A 1 99 ? 14.143 14.957 2.493 1.00 13.62 99 ASP A CA 1
ATOM 807 C C . ASP A 1 99 ? 13.146 13.928 1.975 1.00 12.56 99 ASP A C 1
ATOM 808 O O . ASP A 1 99 ? 13.571 12.917 1.416 1.00 15.45 99 ASP A O 1
ATOM 813 N N . GLY A 1 100 ? 11.832 14.173 2.131 1.00 13.40 100 GLY A N 1
ATOM 814 C CA . GLY A 1 100 ? 10.884 13.208 1.700 1.00 13.27 100 GLY A CA 1
ATOM 815 C C . GLY A 1 100 ? 10.750 11.856 2.365 1.00 16.87 100 GLY A C 1
ATOM 816 O O . GLY A 1 100 ? 10.137 10.937 1.806 1.00 19.48 100 GLY A O 1
ATOM 817 N N . SER A 1 101 ? 11.250 11.762 3.557 1.00 14.73 101 SER A N 1
ATOM 818 C CA . SER A 1 101 ? 11.220 10.499 4.268 1.00 14.92 101 SER A CA 1
ATOM 819 C C . SER A 1 101 ? 9.820 10.082 4.789 1.00 15.24 101 SER A C 1
ATOM 820 O O . SER A 1 101 ? 9.549 8.931 5.188 1.00 20.91 101 SER A O 1
ATOM 823 N N . GLY A 1 102 ? 8.917 11.041 4.879 1.00 14.61 102 GLY A N 1
ATOM 824 C CA . GLY A 1 102 ? 7.614 10.803 5.410 1.00 14.79 102 GLY A CA 1
ATOM 825 C C . GLY A 1 102 ? 7.442 11.243 6.859 1.00 14.67 102 GLY A C 1
ATOM 826 O O . GLY A 1 102 ? 6.302 11.321 7.318 1.00 16.63 102 GLY A O 1
ATOM 827 N N . LYS A 1 103 ? 8.525 11.438 7.576 1.00 11.94 103 LYS A N 1
ATOM 828 C CA . LYS A 1 103 ? 8.549 11.859 8.975 1.00 11.69 103 LYS A CA 1
ATOM 829 C C . LYS A 1 103 ? 9.405 13.076 9.113 1.00 10.29 103 LYS A C 1
ATOM 830 O O . LYS A 1 103 ? 10.241 13.336 8.235 1.00 12.04 103 LYS A O 1
ATOM 836 N N . ILE A 1 104 ? 9.223 13.826 10.176 1.00 9.53 104 ILE A N 1
ATOM 837 C CA A ILE A 1 104 ? 9.937 15.114 10.409 0.50 8.99 104 ILE A CA 1
ATOM 838 C CA B ILE A 1 104 ? 9.975 15.069 10.369 0.50 8.48 104 ILE A CA 1
ATOM 839 C C . ILE A 1 104 ? 11.014 14.883 11.441 1.00 9.29 104 ILE A C 1
ATOM 840 O O . ILE A 1 104 ? 10.713 14.648 12.622 1.00 9.30 104 ILE A O 1
ATOM 849 N N . ASP A 1 105 ? 12.264 14.913 11.025 1.00 9.28 105 ASP A N 1
ATOM 850 C CA . ASP A 1 105 ? 13.339 14.700 11.944 1.00 10.51 105 ASP A CA 1
ATOM 851 C C . ASP A 1 105 ? 13.717 16.018 12.651 1.00 8.72 105 ASP A C 1
ATOM 852 O O . ASP A 1 105 ? 13.229 17.118 12.334 1.00 9.25 105 ASP A O 1
ATOM 857 N N . TYR A 1 106 ? 14.519 15.888 13.662 1.00 9.78 106 TYR A N 1
ATOM 858 C CA . TYR A 1 106 ? 14.994 17.026 14.391 1.00 9.13 106 TYR A CA 1
ATOM 859 C C . TYR A 1 106 ? 15.501 18.110 13.526 1.00 10.66 106 TYR A C 1
ATOM 860 O O . TYR A 1 106 ? 15.194 19.304 13.750 1.00 9.90 106 TYR A O 1
ATOM 869 N N . THR A 1 107 ? 16.351 17.777 12.576 1.00 10.17 107 THR A N 1
ATOM 870 C CA A THR A 1 107 ? 16.930 18.761 11.658 0.50 10.43 107 THR A CA 1
ATOM 871 C CA B THR A 1 107 ? 16.944 18.708 11.661 0.50 11.21 107 THR A CA 1
ATOM 872 C C . THR A 1 107 ? 15.837 19.475 10.850 1.00 11.92 107 THR A C 1
ATOM 873 O O . THR A 1 107 ? 15.930 20.704 10.699 1.00 12.87 107 THR A O 1
ATOM 880 N N . GLU A 1 108 ? 14.885 18.776 10.332 1.00 9.68 108 GLU A N 1
ATOM 881 C CA . GLU A 1 108 ? 13.781 19.438 9.591 1.00 9.43 108 GLU A CA 1
ATOM 882 C C . GLU A 1 108 ? 12.949 20.330 10.481 1.00 9.03 108 GLU A C 1
ATOM 883 O O . GLU A 1 108 ? 12.460 21.429 10.051 1.00 8.89 108 GLU A O 1
ATOM 889 N N . PHE A 1 109 ? 12.666 19.891 11.708 1.00 8.06 109 PHE A N 1
ATOM 890 C CA . PHE A 1 109 ? 11.883 20.708 12.610 1.00 8.57 109 PHE A CA 1
ATOM 891 C C . PHE A 1 109 ? 12.590 22.004 12.896 1.00 9.87 109 PHE A C 1
ATOM 892 O O . PHE A 1 109 ? 11.991 23.069 12.769 1.00 9.49 109 PHE A O 1
ATOM 900 N N . ILE A 1 110 ? 13.908 21.970 13.202 1.00 10.43 110 ILE A N 1
ATOM 901 C CA . ILE A 1 110 ? 14.682 23.153 13.381 1.00 11.15 110 ILE A CA 1
ATOM 902 C C . ILE A 1 110 ? 14.679 24.025 12.115 1.00 10.68 110 ILE A C 1
ATOM 903 O O . ILE A 1 110 ? 14.527 25.230 12.204 1.00 12.23 110 ILE A O 1
ATOM 908 N N . ALA A 1 111 ? 14.936 23.413 10.992 1.00 10.06 111 ALA A N 1
ATOM 909 C CA . ALA A 1 111 ? 15.116 24.150 9.709 1.00 10.19 111 ALA A CA 1
ATOM 910 C C . ALA A 1 111 ? 13.804 24.889 9.344 1.00 10.19 111 ALA A C 1
ATOM 911 O O . ALA A 1 111 ? 13.915 25.855 8.605 1.00 11.95 111 ALA A O 1
ATOM 913 N N . ALA A 1 112 ? 12.637 24.440 9.830 1.00 10.56 112 ALA A N 1
ATOM 914 C CA . ALA A 1 112 ? 11.316 25.149 9.574 1.00 11.08 112 ALA A CA 1
ATOM 915 C C . ALA A 1 112 ? 10.836 25.999 10.717 1.00 10.83 112 ALA A C 1
ATOM 916 O O . ALA A 1 112 ? 10.116 27.014 10.540 1.00 12.39 112 ALA A O 1
ATOM 918 N N . ALA A 1 113 ? 11.197 25.644 11.957 1.00 9.70 113 ALA A N 1
ATOM 919 C CA . ALA A 1 113 ? 10.690 26.351 13.066 1.00 10.27 113 ALA A CA 1
ATOM 920 C C . ALA A 1 113 ? 11.578 27.576 13.473 1.00 12.51 113 ALA A C 1
ATOM 921 O O . ALA A 1 113 ? 11.056 28.426 14.139 1.00 15.34 113 ALA A O 1
ATOM 923 N N A LEU A 1 114 ? 12.892 27.436 13.246 0.50 11.02 114 LEU A N 1
ATOM 924 N N B LEU A 1 114 ? 12.819 27.634 13.096 0.50 14.45 114 LEU A N 1
ATOM 925 C CA A LEU A 1 114 ? 13.933 28.482 13.532 0.50 10.73 114 LEU A CA 1
ATOM 926 C CA B LEU A 1 114 ? 13.687 28.780 13.431 0.50 15.88 114 LEU A CA 1
ATOM 927 C C A LEU A 1 114 ? 13.990 29.354 12.280 0.50 9.82 114 LEU A C 1
ATOM 928 C C B LEU A 1 114 ? 13.669 29.676 12.219 0.50 15.84 114 LEU A C 1
ATOM 929 O O A LEU A 1 114 ? 14.829 29.124 11.413 0.50 10.48 114 LEU A O 1
ATOM 930 O O B LEU A 1 114 ? 14.248 29.305 11.174 0.50 20.26 114 LEU A O 1
ATOM 939 N N A ASP A 1 115 ? 13.092 30.343 12.191 0.50 10.13 115 ASP A N 1
ATOM 940 N N B ASP A 1 115 ? 12.986 30.820 12.298 0.50 13.82 115 ASP A N 1
ATOM 941 C CA A ASP A 1 115 ? 13.080 31.375 11.174 0.50 11.05 115 ASP A CA 1
ATOM 942 C CA B ASP A 1 115 ? 12.951 31.652 11.128 0.50 14.78 115 ASP A CA 1
ATOM 943 C C A ASP A 1 115 ? 14.442 31.962 10.863 0.50 8.36 115 ASP A C 1
ATOM 944 C C B ASP A 1 115 ? 14.275 32.289 10.838 0.50 12.67 115 ASP A C 1
ATOM 945 O O A ASP A 1 115 ? 15.107 32.405 11.776 0.50 8.70 115 ASP A O 1
ATOM 946 O O B ASP A 1 115 ? 14.858 32.895 11.747 0.50 12.67 115 ASP A O 1
ATOM 955 N N . ARG A 1 116 ? 14.757 32.105 9.561 1.00 11.81 116 ARG A N 1
ATOM 956 C CA . ARG A 1 116 ? 16.019 32.660 9.230 1.00 11.24 116 ARG A CA 1
ATOM 957 C C . ARG A 1 116 ? 16.198 34.121 9.732 1.00 10.30 116 ARG A C 1
ATOM 958 O O . ARG A 1 116 ? 17.304 34.568 10.059 1.00 9.98 116 ARG A O 1
ATOM 966 N N . LYS A 1 117 ? 15.115 34.854 9.761 1.00 11.58 117 LYS A N 1
ATOM 967 C CA . LYS A 1 117 ? 15.155 36.154 10.232 1.00 11.26 117 LYS A CA 1
ATOM 968 C C . LYS A 1 117 ? 15.702 36.323 11.638 1.00 11.94 117 LYS A C 1
ATOM 969 O O . LYS A 1 117 ? 16.286 37.339 11.991 1.00 14.01 117 LYS A O 1
ATOM 975 N N . GLN A 1 118 ? 15.437 35.327 12.485 1.00 11.47 118 GLN A N 1
ATOM 976 C CA . GLN A 1 118 ? 15.860 35.318 13.836 1.00 13.02 118 GLN A CA 1
ATOM 977 C C . GLN A 1 118 ? 17.353 34.955 14.024 1.00 12.60 118 GLN A C 1
ATOM 978 O O . GLN A 1 118 ? 17.890 34.945 15.124 1.00 17.74 118 GLN A O 1
ATOM 984 N N . LEU A 1 119 ? 18.044 34.607 12.937 1.00 10.84 119 LEU A N 1
ATOM 985 C CA . LEU A 1 119 ? 19.448 34.245 13.016 1.00 12.54 119 LEU A CA 1
ATOM 986 C C . LEU A 1 119 ? 20.328 35.508 13.072 1.00 11.76 119 LEU A C 1
ATOM 987 O O . LEU A 1 119 ? 20.541 36.191 12.079 1.00 14.52 119 LEU A O 1
ATOM 992 N N . SER A 1 120 ? 20.744 35.882 14.268 1.00 9.62 120 SER A N 1
ATOM 993 C CA . SER A 1 120 ? 21.625 36.974 14.501 1.00 9.49 120 SER A CA 1
ATOM 994 C C . SER A 1 120 ? 23.030 36.669 13.966 1.00 8.07 120 SER A C 1
ATOM 995 O O . SER A 1 120 ? 23.323 35.513 13.619 1.00 7.65 120 SER A O 1
ATOM 998 N N . LYS A 1 121 ? 23.901 37.676 13.920 1.00 7.94 121 LYS A N 1
ATOM 999 C CA A LYS A 1 121 ? 25.274 37.473 13.484 0.50 7.22 121 LYS A CA 1
ATOM 1000 C CA B LYS A 1 121 ? 25.254 37.420 13.422 0.50 8.51 121 LYS A CA 1
ATOM 1001 C C . LYS A 1 121 ? 25.933 36.377 14.314 1.00 6.77 121 LYS A C 1
ATOM 1002 O O . LYS A 1 121 ? 26.691 35.578 13.813 1.00 7.20 121 LYS A O 1
ATOM 1013 N N . LYS A 1 122 ? 25.670 36.419 15.634 1.00 6.91 122 LYS A N 1
ATOM 1014 C CA A LYS A 1 122 ? 26.245 35.431 16.540 0.50 7.19 122 LYS A CA 1
ATOM 1015 C CA B LYS A 1 122 ? 26.223 35.457 16.545 0.50 6.89 122 LYS A CA 1
ATOM 1016 C C . LYS A 1 122 ? 25.812 34.015 16.177 1.00 6.35 122 LYS A C 1
ATOM 1017 O O . LYS A 1 122 ? 26.646 33.094 16.142 1.00 6.75 122 LYS A O 1
ATOM 1028 N N A LEU A 1 123 ? 24.524 33.828 15.924 0.50 6.36 123 LEU A N 1
ATOM 1029 N N B LEU A 1 123 ? 24.526 33.814 15.920 0.50 6.65 123 LEU A N 1
ATOM 1030 C CA A LEU A 1 123 ? 24.043 32.513 15.536 0.50 6.31 123 LEU A CA 1
ATOM 1031 C CA B LEU A 1 123 ? 24.072 32.481 15.527 0.50 7.06 123 LEU A CA 1
ATOM 1032 C C A LEU A 1 123 ? 24.642 32.042 14.202 0.50 6.32 123 LEU A C 1
ATOM 1033 C C B LEU A 1 123 ? 24.657 32.020 14.182 0.50 6.52 123 LEU A C 1
ATOM 1034 O O A LEU A 1 123 ? 25.030 30.880 14.076 0.50 6.86 123 LEU A O 1
ATOM 1035 O O B LEU A 1 123 ? 25.049 30.866 14.046 0.50 6.94 123 LEU A O 1
ATOM 1044 N N . ILE A 1 124 ? 24.689 32.921 13.209 1.00 5.76 124 ILE A N 1
ATOM 1045 C CA A ILE A 1 124 ? 25.280 32.489 11.980 0.50 6.14 124 ILE A CA 1
ATOM 1046 C CA B ILE A 1 124 ? 25.315 32.633 11.916 0.50 6.42 124 ILE A CA 1
ATOM 1047 C C . ILE A 1 124 ? 26.757 32.200 12.135 1.00 5.63 124 ILE A C 1
ATOM 1048 O O . ILE A 1 124 ? 27.254 31.226 11.546 1.00 6.26 124 ILE A O 1
ATOM 1057 N N . TYR A 1 125 ? 27.487 32.958 12.951 1.00 5.52 125 TYR A N 1
ATOM 1058 C CA . TYR A 1 125 ? 28.910 32.691 13.169 1.00 6.14 125 TYR A CA 1
ATOM 1059 C C . TYR A 1 125 ? 29.142 31.342 13.812 1.00 5.40 125 TYR A C 1
ATOM 1060 O O . TYR A 1 125 ? 30.140 30.675 13.520 1.00 5.94 125 TYR A O 1
ATOM 1069 N N A CYS A 1 126 ? 28.223 30.942 14.684 0.80 5.71 126 CYS A N 1
ATOM 1070 N N B CYS A 1 126 ? 28.224 30.946 14.711 0.20 7.34 126 CYS A N 1
ATOM 1071 C CA A CYS A 1 126 ? 28.323 29.654 15.309 0.80 5.84 126 CYS A CA 1
ATOM 1072 C CA B CYS A 1 126 ? 28.202 29.590 15.316 0.20 8.74 126 CYS A CA 1
ATOM 1073 C C A CYS A 1 126 ? 28.433 28.528 14.255 0.80 6.21 126 CYS A C 1
ATOM 1074 C C B CYS A 1 126 ? 28.396 28.501 14.278 0.20 7.66 126 CYS A C 1
ATOM 1075 O O A CYS A 1 126 ? 29.213 27.606 14.390 0.80 6.78 126 CYS A O 1
ATOM 1076 O O B CYS A 1 126 ? 29.210 27.593 14.451 0.20 7.89 126 CYS A O 1
ATOM 1081 N N . ALA A 1 127 ? 27.615 28.579 13.208 1.00 6.03 127 ALA A N 1
ATOM 1082 C CA . ALA A 1 127 ? 27.756 27.609 12.128 1.00 6.09 127 ALA A CA 1
ATOM 1083 C C . ALA A 1 127 ? 28.987 27.869 11.257 1.00 5.43 127 ALA A C 1
ATOM 1084 O O . ALA A 1 127 ? 29.686 26.937 10.884 1.00 5.51 127 ALA A O 1
ATOM 1086 N N . PHE A 1 128 ? 29.225 29.147 10.912 1.00 5.09 128 PHE A N 1
ATOM 1087 C CA . PHE A 1 128 ? 30.352 29.484 10.050 1.00 4.79 128 PHE A CA 1
ATOM 1088 C C . PHE A 1 128 ? 31.647 28.871 10.564 1.00 5.08 128 PHE A C 1
ATOM 1089 O O . PHE A 1 128 ? 32.426 28.321 9.780 1.00 5.90 128 PHE A O 1
ATOM 1097 N N . ARG A 1 129 ? 31.904 29.024 11.859 1.00 5.95 129 ARG A N 1
ATOM 1098 C CA . ARG A 1 129 ? 33.230 28.631 12.413 1.00 6.70 129 ARG A CA 1
ATOM 1099 C C . ARG A 1 129 ? 33.424 27.109 12.404 1.00 6.92 129 ARG A C 1
ATOM 1100 O O . ARG A 1 129 ? 34.520 26.653 12.558 1.00 9.37 129 ARG A O 1
ATOM 1108 N N . VAL A 1 130 ? 32.335 26.316 12.289 1.00 6.20 130 VAL A N 1
ATOM 1109 C CA . VAL A 1 130 ? 32.498 24.890 12.105 1.00 6.40 130 VAL A CA 1
ATOM 1110 C C . VAL A 1 130 ? 32.922 24.524 10.692 1.00 5.93 130 VAL A C 1
ATOM 1111 O O . VAL A 1 130 ? 33.829 23.712 10.488 1.00 7.61 130 VAL A O 1
ATOM 1115 N N . PHE A 1 131 ? 32.325 25.167 9.678 1.00 5.77 131 PHE A N 1
ATOM 1116 C CA . PHE A 1 131 ? 32.723 24.927 8.313 1.00 5.71 131 PHE A CA 1
ATOM 1117 C C . PHE A 1 131 ? 34.113 25.478 8.024 1.00 6.23 131 PHE A C 1
ATOM 1118 O O . PHE A 1 131 ? 34.858 24.880 7.231 1.00 7.27 131 PHE A O 1
ATOM 1126 N N . ASP A 1 132 ? 34.467 26.588 8.651 1.00 5.64 132 ASP A N 1
ATOM 1127 C CA . ASP A 1 132 ? 35.812 27.181 8.512 1.00 6.04 132 ASP A CA 1
ATOM 1128 C C . ASP A 1 132 ? 36.735 26.460 9.472 1.00 7.22 132 ASP A C 1
ATOM 1129 O O . ASP A 1 132 ? 37.124 26.987 10.527 1.00 7.30 132 ASP A O 1
ATOM 1134 N N . VAL A 1 133 ? 37.076 25.239 9.115 1.00 7.49 133 VAL A N 1
ATOM 1135 C CA . VAL A 1 133 ? 37.766 24.308 10.022 1.00 7.91 133 VAL A CA 1
ATOM 1136 C C . VAL A 1 133 ? 38.968 24.948 10.611 1.00 7.63 133 VAL A C 1
ATOM 1137 O O . VAL A 1 133 ? 39.219 24.833 11.814 1.00 10.15 133 VAL A O 1
ATOM 1141 N N . ASP A 1 134 ? 39.823 25.589 9.806 1.00 7.43 134 ASP A N 1
ATOM 1142 C CA . ASP A 1 134 ? 41.105 26.134 10.279 1.00 7.87 134 ASP A CA 1
ATOM 1143 C C . ASP A 1 134 ? 41.038 27.501 10.792 1.00 7.66 134 ASP A C 1
ATOM 1144 O O . ASP A 1 134 ? 42.058 28.108 11.150 1.00 9.85 134 ASP A O 1
ATOM 1149 N N . ASN A 1 135 ? 39.828 28.063 10.898 1.00 8.05 135 ASN A N 1
ATOM 1150 C CA . ASN A 1 135 ? 39.650 29.347 11.517 1.00 8.52 135 ASN A CA 1
ATOM 1151 C C . ASN A 1 135 ? 40.389 30.512 10.886 1.00 8.51 135 ASN A C 1
ATOM 1152 O O . ASN A 1 135 ? 40.735 31.445 11.579 1.00 10.66 135 ASN A O 1
ATOM 1157 N N . ASP A 1 136 ? 40.594 30.498 9.569 1.00 8.91 136 ASP A N 1
ATOM 1158 C CA . ASP A 1 136 ? 41.259 31.600 8.911 1.00 9.86 136 ASP A CA 1
ATOM 1159 C C . ASP A 1 136 ? 40.246 32.604 8.355 1.00 9.67 136 ASP A C 1
ATOM 1160 O O . ASP A 1 136 ? 40.683 33.568 7.725 1.00 12.58 136 ASP A O 1
ATOM 1165 N N . GLY A 1 137 ? 38.939 32.442 8.553 1.00 8.31 137 GLY A N 1
ATOM 1166 C CA . GLY A 1 137 ? 37.946 33.380 8.055 1.00 8.55 137 GLY A CA 1
ATOM 1167 C C . GLY A 1 137 ? 37.377 33.052 6.687 1.00 7.56 137 GLY A C 1
ATOM 1168 O O . GLY A 1 137 ? 36.543 33.781 6.205 1.00 8.23 137 GLY A O 1
ATOM 1169 N N . GLU A 1 138 ? 37.823 31.955 6.102 1.00 7.81 138 GLU A N 1
ATOM 1170 C CA A GLU A 1 138 ? 37.375 31.573 4.750 0.50 7.21 138 GLU A CA 1
ATOM 1171 C CA B GLU A 1 138 ? 37.380 31.570 4.756 0.50 7.50 138 GLU A CA 1
ATOM 1172 C C . GLU A 1 138 ? 37.095 30.107 4.699 1.00 7.41 138 GLU A C 1
ATOM 1173 O O . GLU A 1 138 ? 37.996 29.301 4.988 1.00 10.24 138 GLU A O 1
ATOM 1184 N N . ILE A 1 139 ? 35.920 29.701 4.278 1.00 6.56 139 ILE A N 1
ATOM 1185 C CA . ILE A 1 139 ? 35.636 28.293 4.045 1.00 6.27 139 ILE A CA 1
ATOM 1186 C C . ILE A 1 139 ? 36.126 27.903 2.669 1.00 6.80 139 ILE A C 1
ATOM 1187 O O . ILE A 1 139 ? 35.694 28.476 1.672 1.00 7.46 139 ILE A O 1
ATOM 1192 N N . THR A 1 140 ? 37.057 26.965 2.582 1.00 7.51 140 THR A N 1
ATOM 1193 C CA . THR A 1 140 ? 37.592 26.449 1.344 1.00 8.09 140 THR A CA 1
ATOM 1194 C C . THR A 1 140 ? 36.835 25.208 0.886 1.00 8.73 140 THR A C 1
ATOM 1195 O O . THR A 1 140 ? 36.089 24.555 1.656 1.00 8.67 140 THR A O 1
ATOM 1199 N N . THR A 1 141 ? 37.034 24.820 -0.373 1.00 9.79 141 THR A N 1
ATOM 1200 C CA A THR A 1 141 ? 36.396 23.626 -0.874 0.25 10.01 141 THR A CA 1
ATOM 1201 C CA B THR A 1 141 ? 36.401 23.629 -0.897 0.25 10.22 141 THR A CA 1
ATOM 1202 C CA C THR A 1 141 ? 36.410 23.610 -0.885 0.50 10.52 141 THR A CA 1
ATOM 1203 C C . THR A 1 141 ? 36.782 22.403 -0.048 1.00 9.35 141 THR A C 1
ATOM 1204 O O . THR A 1 141 ? 35.908 21.592 0.285 1.00 10.40 141 THR A O 1
ATOM 1214 N N . ALA A 1 142 ? 38.047 22.296 0.301 1.00 9.64 142 ALA A N 1
ATOM 1215 C CA . ALA A 1 142 ? 38.484 21.103 1.042 1.00 11.19 142 ALA A CA 1
ATOM 1216 C C . ALA A 1 142 ? 37.849 21.067 2.425 1.00 9.33 142 ALA A C 1
ATOM 1217 O O . ALA A 1 142 ? 37.421 19.999 2.895 1.00 9.73 142 ALA A O 1
ATOM 1219 N N . GLU A 1 143 ? 37.746 22.204 3.115 1.00 8.25 143 GLU A N 1
ATOM 1220 C CA . GLU A 1 143 ? 37.109 22.217 4.429 1.00 7.62 143 GLU A CA 1
ATOM 1221 C C . GLU A 1 143 ? 35.638 21.833 4.347 1.00 8.37 143 GLU A C 1
ATOM 1222 O O . GLU A 1 143 ? 35.171 21.007 5.150 1.00 9.65 143 GLU A O 1
ATOM 1228 N N . LEU A 1 144 ? 34.915 22.453 3.411 1.00 7.45 144 LEU A N 1
ATOM 1229 C CA . LEU A 1 144 ? 33.512 22.177 3.281 1.00 7.91 144 LEU A CA 1
ATOM 1230 C C . LEU A 1 144 ? 33.288 20.719 2.893 1.00 8.27 144 LEU A C 1
ATOM 1231 O O . LEU A 1 144 ? 32.371 20.088 3.451 1.00 9.38 144 LEU A O 1
ATOM 1236 N N . ALA A 1 145 ? 34.067 20.165 1.988 1.00 9.28 145 ALA A N 1
ATOM 1237 C CA . ALA A 1 145 ? 33.907 18.781 1.602 1.00 10.60 145 ALA A CA 1
ATOM 1238 C C . ALA A 1 145 ? 34.138 17.835 2.805 1.00 12.42 145 ALA A C 1
ATOM 1239 O O . ALA A 1 145 ? 33.439 16.880 2.985 1.00 14.42 145 ALA A O 1
ATOM 1241 N N A HIS A 1 146 ? 35.167 18.118 3.586 0.50 10.67 146 HIS A N 1
ATOM 1242 N N B HIS A 1 146 ? 35.169 18.153 3.592 0.50 11.61 146 HIS A N 1
ATOM 1243 C CA A HIS A 1 146 ? 35.399 17.246 4.719 0.50 12.12 146 HIS A CA 1
ATOM 1244 C CA B HIS A 1 146 ? 35.481 17.381 4.808 0.50 13.51 146 HIS A CA 1
ATOM 1245 C C A HIS A 1 146 ? 34.240 17.324 5.722 0.50 11.43 146 HIS A C 1
ATOM 1246 C C B HIS A 1 146 ? 34.293 17.353 5.757 0.50 12.23 146 HIS A C 1
ATOM 1247 O O A HIS A 1 146 ? 33.780 16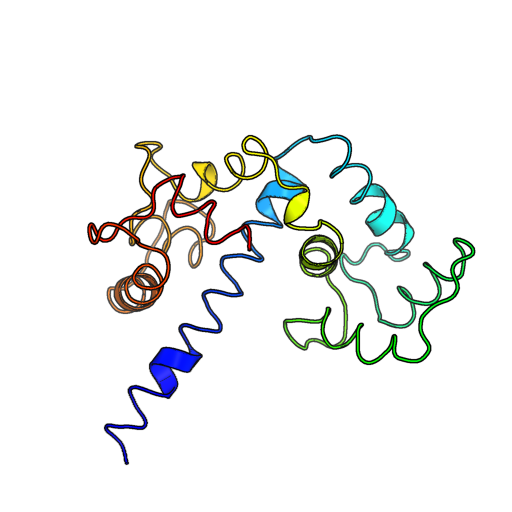.298 6.217 0.50 13.37 146 HIS A O 1
ATOM 1248 O O B HIS A 1 146 ? 33.858 16.300 6.219 0.50 14.54 146 HIS A O 1
ATOM 1261 N N . ILE A 1 147 ? 33.681 18.499 6.016 1.00 11.55 147 ILE A N 1
ATOM 1262 C CA . ILE A 1 147 ? 32.549 18.570 6.910 1.00 11.68 147 ILE A CA 1
ATOM 1263 C C . ILE A 1 147 ? 31.329 17.829 6.328 1.00 14.24 147 ILE A C 1
ATOM 1264 O O . ILE A 1 147 ? 30.697 17.053 7.023 1.00 15.08 147 ILE A O 1
ATOM 1269 N N . LEU A 1 148 ? 30.985 18.110 5.063 1.00 14.57 148 LEU A N 1
ATOM 1270 C CA . LEU A 1 148 ? 29.820 17.439 4.454 1.00 15.20 148 LEU A CA 1
ATOM 1271 C C . LEU A 1 148 ? 29.973 15.961 4.290 1.00 16.56 148 LEU A C 1
ATOM 1272 O O . LEU A 1 148 ? 28.983 15.221 4.540 1.00 20.57 148 LEU A O 1
ATOM 1277 N N . TYR A 1 149 ? 31.156 15.470 3.912 1.00 17.89 149 TYR A N 1
ATOM 1278 C CA . TYR A 1 149 ? 31.313 14.047 3.567 1.00 18.44 149 TYR A CA 1
ATOM 1279 C C . TYR A 1 149 ? 31.974 13.182 4.651 1.00 19.64 149 TYR A C 1
ATOM 1280 O O . TYR A 1 149 ? 31.634 12.029 4.749 1.00 23.93 149 TYR A O 1
ATOM 1289 N N . ASN A 1 150 ? 32.898 13.721 5.458 1.00 17.17 150 ASN A N 1
ATOM 1290 C CA . ASN A 1 150 ? 33.557 13.003 6.562 1.00 16.72 150 ASN A CA 1
ATOM 1291 C C . ASN A 1 150 ? 32.870 13.318 7.889 1.00 17.72 150 ASN A C 1
ATOM 1292 O O . ASN A 1 150 ? 33.121 12.547 8.853 1.00 19.43 150 ASN A O 1
ATOM 1297 N N . GLY A 1 151 ? 32.172 14.431 8.026 1.00 17.98 151 GLY A N 1
ATOM 1298 C CA . GLY A 1 151 ? 31.564 14.878 9.305 1.00 16.75 151 GLY A CA 1
ATOM 1299 C C . GLY A 1 151 ? 32.515 15.681 10.167 1.00 18.14 151 GLY A C 1
ATOM 1300 O O . GLY A 1 151 ? 32.124 16.244 11.193 1.00 19.55 151 GLY A O 1
ATOM 1301 N N . ASN A 1 152 ? 33.767 15.815 9.728 0.80 13.81 152 ASN A N 1
ATOM 1302 C CA . ASN A 1 152 ? 34.765 16.391 10.617 0.80 15.89 152 ASN A CA 1
ATOM 1303 C C . ASN A 1 152 ? 35.942 16.736 9.678 0.80 16.42 152 ASN A C 1
ATOM 1304 O O . ASN A 1 152 ? 35.922 16.462 8.457 0.80 18.82 152 ASN A O 1
ATOM 1309 N N . LYS A 1 153 ? 36.961 17.319 10.270 1.00 17.67 153 LYS A N 1
ATOM 1310 C CA A LYS A 1 153 ? 38.101 17.834 9.540 0.50 19.44 153 LYS A CA 1
ATOM 1311 C CA B LYS A 1 153 ? 38.037 17.846 9.480 0.50 20.64 153 LYS A CA 1
ATOM 1312 C C . LYS A 1 153 ? 38.969 16.827 8.836 1.00 19.76 153 LYS A C 1
ATOM 1313 O O . LYS A 1 153 ? 39.745 17.206 7.963 1.00 23.27 153 LYS A O 1
ATOM 1324 N N . LYS A 1 154 ? 38.935 15.572 9.295 0.80 18.51 154 LYS A N 1
ATOM 1325 C CA . LYS A 1 154 ? 39.924 14.601 8.881 0.80 18.80 154 LYS A CA 1
ATOM 1326 C C . LYS A 1 154 ? 39.348 13.650 7.873 0.80 19.94 154 LYS A C 1
ATOM 1327 O O . LYS A 1 154 ? 38.138 13.466 7.830 0.80 24.84 154 LYS A O 1
ATOM 1329 N N . GLY A 1 155 ? 40.157 13.050 7.034 0.80 20.64 155 GLY A N 1
ATOM 1330 C CA . GLY A 1 155 ? 39.620 11.886 6.296 0.80 20.37 155 GLY A CA 1
ATOM 1331 C C . GLY A 1 155 ? 39.802 11.994 4.822 0.80 18.26 155 GLY A C 1
ATOM 1332 O O . GLY A 1 155 ? 40.254 13.000 4.296 0.80 18.27 155 GLY A O 1
ATOM 1333 N N . ASN A 1 156 ? 39.395 10.922 4.149 1.00 18.55 156 ASN A N 1
ATOM 1334 C CA . ASN A 1 156 ? 39.599 10.810 2.722 1.00 17.10 156 ASN A CA 1
ATOM 1335 C C . ASN A 1 156 ? 38.463 11.506 1.966 1.00 17.09 156 ASN A C 1
ATOM 1336 O O . ASN A 1 156 ? 37.283 11.332 2.275 1.00 19.57 156 ASN A O 1
ATOM 1341 N N A ILE A 1 157 ? 38.777 12.304 0.960 0.50 17.69 157 ILE A N 1
ATOM 1342 N N B ILE A 1 157 ? 38.842 12.355 1.009 0.50 19.17 157 ILE A N 1
ATOM 1343 C CA A ILE A 1 157 ? 37.764 12.710 -0.038 0.50 17.75 157 ILE A CA 1
ATOM 1344 C CA B ILE A 1 157 ? 37.943 13.002 0.039 0.50 19.74 157 ILE A CA 1
ATOM 1345 C C A ILE A 1 157 ? 38.523 12.759 -1.366 0.50 19.15 157 ILE A C 1
ATOM 1346 C C B ILE A 1 157 ? 38.518 12.579 -1.353 0.50 19.30 157 ILE A C 1
ATOM 1347 O O A ILE A 1 157 ? 39.758 12.869 -1.416 0.50 21.22 157 ILE A O 1
ATOM 1348 O O B ILE A 1 157 ? 39.638 12.080 -1.442 0.50 18.17 157 ILE A O 1
ATOM 1357 N N . THR A 1 158 ? 37.747 12.716 -2.421 1.00 17.42 158 THR A N 1
ATOM 1358 C CA . THR A 1 158 ? 38.257 12.542 -3.772 1.00 16.53 158 THR A CA 1
ATOM 1359 C C . THR A 1 158 ? 38.207 13.869 -4.502 1.00 14.31 158 THR A C 1
ATOM 1360 O O . THR A 1 158 ? 37.516 14.836 -4.095 1.00 15.05 158 THR A O 1
ATOM 1364 N N . GLN A 1 159 ? 38.883 13.951 -5.638 1.00 13.98 159 GLN A N 1
ATOM 1365 C CA . GLN A 1 159 ? 38.810 15.166 -6.462 1.00 12.67 159 GLN A CA 1
ATOM 1366 C C . GLN A 1 159 ? 37.439 15.348 -6.985 1.00 11.34 159 GLN A C 1
ATOM 1367 O O . GLN A 1 159 ? 37.010 16.479 -7.164 1.00 11.84 159 GLN A O 1
ATOM 1373 N N A ARG A 1 160 ? 36.695 14.291 -7.259 0.50 12.80 160 ARG A N 1
ATOM 1374 N N B ARG A 1 160 ? 36.705 14.290 -7.252 0.50 13.20 160 ARG A N 1
ATOM 1375 C CA A ARG A 1 160 ? 35.304 14.457 -7.661 0.50 13.34 160 ARG A CA 1
ATOM 1376 C CA B ARG A 1 160 ? 35.321 14.415 -7.665 0.50 14.03 160 ARG A CA 1
ATOM 1377 C C A ARG A 1 160 ? 34.500 15.119 -6.558 0.50 13.17 160 ARG A C 1
ATOM 1378 C C B ARG A 1 160 ? 34.482 15.080 -6.569 0.50 13.43 160 ARG A C 1
ATOM 1379 O O A ARG A 1 160 ? 33.697 15.970 -6.840 0.50 13.93 160 ARG A O 1
ATOM 1380 O O B ARG A 1 160 ? 33.649 15.904 -6.868 0.50 13.61 160 ARG A O 1
ATOM 1395 N N . ASP A 1 161 ? 34.693 14.719 -5.314 1.00 12.95 161 ASP A N 1
ATOM 1396 C CA . ASP A 1 161 ? 34.054 15.369 -4.193 1.00 12.59 161 ASP A CA 1
ATOM 1397 C C . ASP A 1 161 ? 34.368 16.849 -4.094 1.00 12.50 161 ASP A C 1
ATOM 1398 O O . ASP A 1 161 ? 33.527 17.731 -3.888 1.00 12.00 161 ASP A O 1
ATOM 1403 N N . VAL A 1 162 ? 35.644 17.162 -4.254 1.00 11.24 162 VAL A N 1
ATOM 1404 C CA . VAL A 1 162 ? 36.065 18.543 -4.231 1.00 11.83 162 VAL A CA 1
ATOM 1405 C C . VAL A 1 162 ? 35.428 19.340 -5.390 1.00 10.02 162 VAL A C 1
ATOM 1406 O O . VAL A 1 162 ? 34.948 20.458 -5.185 1.00 10.61 162 VAL A O 1
ATOM 1410 N N . ASN A 1 163 ? 35.385 18.774 -6.582 1.00 9.78 163 ASN A N 1
ATOM 1411 C CA . ASN A 1 163 ? 34.757 19.422 -7.694 1.00 9.41 163 ASN A CA 1
ATOM 1412 C C . ASN A 1 163 ? 33.266 19.667 -7.446 1.00 9.61 163 ASN A C 1
ATOM 1413 O O . ASN A 1 163 ? 32.707 20.728 -7.813 1.00 9.42 163 ASN A O 1
ATOM 1418 N N . ARG A 1 164 ? 32.558 18.727 -6.855 1.00 9.77 164 ARG A N 1
ATOM 1419 C CA . ARG A 1 164 ? 31.163 18.889 -6.530 1.00 11.62 164 ARG A CA 1
ATOM 1420 C C . ARG A 1 164 ? 30.963 20.070 -5.590 1.00 11.45 164 ARG A C 1
ATOM 1421 O O . ARG A 1 164 ? 30.077 20.883 -5.715 1.00 11.39 164 ARG A O 1
ATOM 1429 N N . VAL A 1 165 ? 31.803 20.122 -4.577 1.00 10.86 165 VAL A N 1
ATOM 1430 C CA . VAL A 1 165 ? 31.723 21.232 -3.608 1.00 11.72 165 VAL A CA 1
ATOM 1431 C C . VAL A 1 165 ? 32.123 22.575 -4.223 1.00 10.05 165 VAL A C 1
ATOM 1432 O O . VAL A 1 165 ? 31.529 23.606 -3.906 1.00 10.49 165 VAL A O 1
ATOM 1436 N N . LYS A 1 166 ? 33.118 22.581 -5.101 1.00 9.29 166 LYS A N 1
ATOM 1437 C CA . LYS A 1 166 ? 33.463 23.761 -5.814 1.00 9.42 166 LYS A CA 1
ATOM 1438 C C . LYS A 1 166 ? 32.317 24.352 -6.606 1.00 8.08 166 LYS A C 1
ATOM 1439 O O . LYS A 1 166 ? 32.071 25.570 -6.638 1.00 8.57 166 LYS A O 1
ATOM 1445 N N . ARG A 1 167 ? 31.576 23.462 -7.233 1.00 9.90 167 ARG A N 1
ATOM 1446 C CA A ARG A 1 167 ? 30.442 23.857 -7.995 0.20 10.78 167 ARG A CA 1
ATOM 1447 C CA B ARG A 1 167 ? 30.442 23.898 -8.023 0.80 10.93 167 ARG A CA 1
ATOM 1448 C C . ARG A 1 167 ? 29.420 24.519 -7.066 1.00 11.08 167 ARG A C 1
ATOM 1449 O O . ARG A 1 167 ? 28.762 25.553 -7.408 1.00 13.12 167 ARG A O 1
ATOM 1464 N N A MET A 1 168 ? 29.208 24.014 -5.870 0.80 11.82 168 MET A N 1
ATOM 1465 N N B MET A 1 168 ? 29.294 23.974 -5.824 0.20 11.07 168 MET A N 1
ATOM 1466 C CA A MET A 1 168 ? 28.314 24.590 -4.943 0.80 12.83 168 MET A CA 1
ATOM 1467 C CA B MET A 1 168 ? 28.466 24.525 -4.685 0.20 10.37 168 MET A CA 1
ATOM 1468 C C A MET A 1 168 ? 28.824 25.966 -4.348 0.80 11.39 168 MET A C 1
ATOM 1469 C C B MET A 1 168 ? 28.849 25.950 -4.376 0.20 10.46 168 MET A C 1
ATOM 1470 O O A MET A 1 168 ? 28.042 26.923 -4.223 0.80 12.47 168 MET A O 1
ATOM 1471 O O B MET A 1 168 ? 28.025 26.859 -4.393 0.20 11.12 168 MET A O 1
ATOM 1480 N N . ILE A 1 169 ? 30.124 26.109 -4.062 1.00 10.51 169 ILE A N 1
ATOM 1481 C CA . ILE A 1 169 ? 30.701 27.387 -3.645 1.00 9.89 169 ILE A CA 1
ATOM 1482 C C . ILE A 1 169 ? 30.436 28.410 -4.689 1.00 8.49 169 ILE A C 1
ATOM 1483 O O . ILE A 1 169 ? 30.213 29.569 -4.313 1.00 8.97 169 ILE A O 1
ATOM 1488 N N A ARG A 1 170 ? 30.498 28.051 -5.963 0.50 8.04 170 ARG A N 1
ATOM 1489 N N B ARG A 1 170 ? 30.488 28.070 -5.987 0.50 8.60 170 ARG A N 1
ATOM 1490 C CA A ARG A 1 170 ? 30.264 29.027 -6.984 0.50 7.66 170 ARG A CA 1
ATOM 1491 C CA B ARG A 1 170 ? 30.186 29.084 -7.010 0.50 9.26 170 ARG A CA 1
ATOM 1492 C C A ARG A 1 170 ? 28.868 29.720 -6.808 0.50 7.87 170 ARG A C 1
ATOM 1493 C C B ARG A 1 170 ? 28.860 29.762 -6.762 0.50 8.59 170 ARG A C 1
ATOM 1494 O O A ARG A 1 170 ? 28.741 30.921 -7.100 0.50 9.47 170 ARG A O 1
ATOM 1495 O O B ARG A 1 170 ? 28.730 30.949 -7.075 0.50 9.67 170 ARG A O 1
ATOM 1510 N N . ASP A 1 171 ? 27.891 29.046 -6.243 1.00 7.40 171 ASP A N 1
ATOM 1511 C CA . ASP A 1 171 ? 26.554 29.629 -6.002 1.00 8.40 171 ASP A CA 1
ATOM 1512 C C . ASP A 1 171 ? 26.512 30.589 -4.827 1.00 8.30 171 ASP A C 1
ATOM 1513 O O . ASP A 1 171 ? 25.522 31.373 -4.705 1.00 12.44 171 ASP A O 1
ATOM 1518 N N . VAL A 1 172 ? 27.482 30.558 -3.924 1.00 7.47 172 VAL A N 1
ATOM 1519 C CA . VAL A 1 172 ? 27.497 31.356 -2.700 1.00 7.75 172 VAL A CA 1
ATOM 1520 C C . VAL A 1 172 ? 28.558 32.469 -2.769 1.00 7.55 172 VAL A C 1
ATOM 1521 O O . VAL A 1 172 ? 28.430 33.500 -2.129 1.00 7.89 172 VAL A O 1
ATOM 1525 N N . ASP A 1 173 ? 29.622 32.227 -3.483 1.00 9.18 173 ASP A N 1
ATOM 1526 C CA . ASP A 1 173 ? 30.746 33.167 -3.581 1.00 8.88 173 ASP A CA 1
ATOM 1527 C C . ASP A 1 173 ? 30.265 34.455 -4.245 1.00 9.83 173 ASP A C 1
ATOM 1528 O O . ASP A 1 173 ? 29.492 34.404 -5.176 1.00 13.88 173 ASP A O 1
ATOM 1533 N N A LYS A 1 174 ? 30.7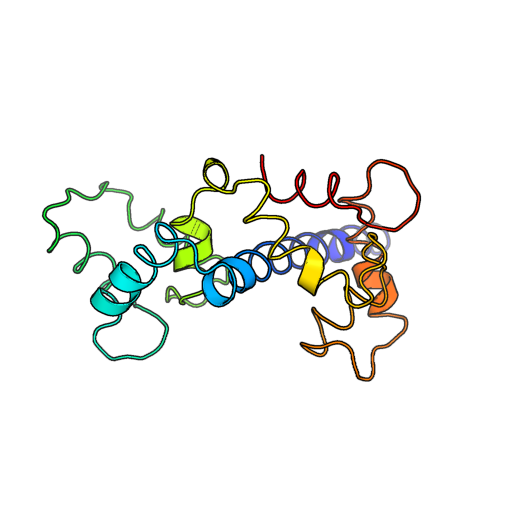14 35.594 -3.766 0.50 9.31 174 LYS A N 1
ATOM 1534 N N B LYS A 1 174 ? 30.672 35.594 -3.781 0.50 9.95 174 LYS A N 1
ATOM 1535 C CA A LYS A 1 174 ? 30.349 36.928 -4.248 0.50 10.47 174 LYS A CA 1
ATOM 1536 C CA B LYS A 1 174 ? 30.312 36.795 -4.469 0.50 12.00 174 LYS A CA 1
ATOM 1537 C C A LYS A 1 174 ? 31.546 37.749 -4.686 0.50 11.80 174 LYS A C 1
ATOM 1538 C C B LYS A 1 174 ? 31.537 37.544 -4.957 0.50 13.03 174 LYS A C 1
ATOM 1539 O O A LYS A 1 174 ? 31.402 38.892 -5.161 0.50 11.54 174 LYS A O 1
ATOM 1540 O O B LYS A 1 174 ? 31.393 38.362 -5.870 0.50 16.20 174 LYS A O 1
ATOM 1551 N N . ASN A 1 175 ? 32.738 37.235 -4.460 1.00 11.47 175 ASN A N 1
ATOM 1552 C CA . ASN A 1 175 ? 33.933 37.972 -4.851 1.00 13.15 175 ASN A CA 1
ATOM 1553 C C . ASN A 1 175 ? 34.916 37.117 -5.671 1.00 14.79 175 ASN A C 1
ATOM 1554 O O . ASN A 1 175 ? 36.056 37.497 -5.891 1.00 17.57 175 ASN A O 1
ATOM 1559 N N A ASN A 1 176 ? 34.447 35.974 -6.149 0.50 14.49 176 ASN A N 1
ATOM 1560 N N B ASN A 1 176 ? 34.428 35.984 -6.151 0.50 15.08 176 ASN A N 1
ATOM 1561 C CA A ASN A 1 176 ? 35.203 35.175 -7.123 0.50 14.51 176 ASN A CA 1
ATOM 1562 C CA B ASN A 1 176 ? 35.169 35.164 -7.106 0.50 15.67 176 ASN A CA 1
ATOM 1563 C C A ASN A 1 176 ? 36.536 34.664 -6.669 0.50 14.41 176 ASN A C 1
ATOM 1564 C C B ASN A 1 176 ? 36.523 34.688 -6.664 0.50 14.96 176 ASN A C 1
ATOM 1565 O O A ASN A 1 176 ? 37.394 34.342 -7.481 0.50 16.91 176 ASN A O 1
ATOM 1566 O O B ASN A 1 176 ? 37.399 34.458 -7.492 0.50 17.34 176 ASN A O 1
ATOM 1575 N N . ASP A 1 177 ? 36.699 34.454 -5.381 1.00 12.35 177 ASP A N 1
ATOM 1576 C CA . ASP A 1 177 ? 37.917 33.921 -4.828 1.00 12.27 177 ASP A CA 1
ATOM 1577 C C . ASP A 1 177 ? 37.813 32.414 -4.585 1.00 10.50 177 ASP A C 1
ATOM 1578 O O . ASP A 1 177 ? 38.797 31.828 -4.188 1.00 12.11 177 ASP A O 1
A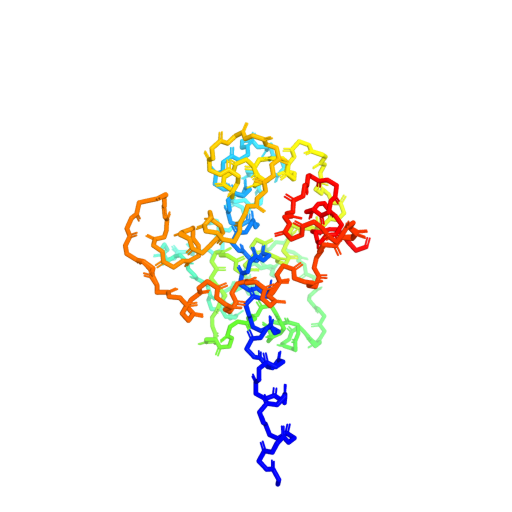TOM 1583 N N . GLY A 1 178 ? 36.643 31.786 -4.848 1.00 9.46 178 GLY A N 1
ATOM 1584 C CA . GLY A 1 178 ? 36.502 30.370 -4.613 1.00 9.58 178 GLY A CA 1
ATOM 1585 C C . GLY A 1 178 ? 36.399 29.958 -3.154 1.00 7.98 178 GLY A C 1
ATOM 1586 O O . GLY A 1 178 ? 36.442 28.749 -2.883 1.00 9.09 178 GLY A O 1
ATOM 1587 N N . LYS A 1 179 ? 36.237 30.893 -2.257 1.00 7.86 179 LYS A N 1
ATOM 1588 C CA . LYS A 1 179 ? 36.079 30.634 -0.840 1.00 7.22 179 LYS A CA 1
ATOM 1589 C C . LYS A 1 179 ? 34.838 31.353 -0.326 1.00 6.33 179 LYS A C 1
ATOM 1590 O O . LYS A 1 179 ? 34.375 32.314 -0.960 1.00 7.97 179 LYS A O 1
ATOM 1596 N N . ILE A 1 180 ? 34.309 30.887 0.781 1.00 5.78 180 ILE A N 1
ATOM 1597 C CA . ILE A 1 180 ? 33.133 31.515 1.392 1.00 5.74 180 ILE A CA 1
ATOM 1598 C C . ILE A 1 180 ? 33.555 32.229 2.666 1.00 5.27 180 ILE A C 1
ATOM 1599 O O . ILE A 1 180 ? 33.992 31.598 3.620 1.00 6.01 180 ILE A O 1
ATOM 1604 N N . ASP A 1 181 ? 33.403 33.565 2.712 1.00 5.76 181 ASP A N 1
ATOM 1605 C CA . ASP A 1 181 ? 33.650 34.338 3.924 1.00 6.30 181 ASP A CA 1
ATOM 1606 C C . ASP A 1 181 ? 32.355 34.489 4.721 1.00 5.81 181 ASP A C 1
ATOM 1607 O O . ASP A 1 181 ? 31.287 34.001 4.324 1.00 5.83 181 ASP A O 1
ATOM 1612 N N . PHE A 1 182 ? 32.474 35.119 5.883 1.00 6.14 182 PHE A N 1
ATOM 1613 C CA . PHE A 1 182 ? 31.313 35.237 6.741 1.00 6.28 182 PHE A CA 1
ATOM 1614 C C . PHE A 1 182 ? 30.155 35.948 6.091 1.00 6.48 182 PHE A C 1
ATOM 1615 O O . PHE A 1 182 ? 28.992 35.555 6.190 1.00 7.18 182 PHE A O 1
ATOM 1623 N N . HIS A 1 183 ? 30.441 37.045 5.419 1.00 7.17 183 HIS A N 1
ATOM 1624 C CA . HIS A 1 183 ? 29.381 37.759 4.715 1.00 8.54 183 HIS A CA 1
ATOM 1625 C C . HIS A 1 183 ? 28.648 36.906 3.708 1.00 7.05 183 HIS A C 1
ATOM 1626 O O . HIS A 1 183 ? 27.418 36.934 3.626 1.00 7.54 183 HIS A O 1
ATOM 1633 N N . GLU A 1 184 ? 29.404 36.207 2.878 1.00 6.03 184 GLU A N 1
ATOM 1634 C CA . GLU A 1 184 ? 28.815 35.318 1.887 1.00 6.26 184 GLU A CA 1
ATOM 1635 C C . GLU A 1 184 ? 28.002 34.214 2.514 1.00 5.17 184 GLU A C 1
ATOM 1636 O O . GLU A 1 184 ? 26.932 33.853 2.032 1.00 6.15 184 GLU A O 1
ATOM 1642 N N . PHE A 1 185 ? 28.512 33.630 3.597 1.00 5.03 185 PHE A N 1
ATOM 1643 C CA . PHE A 1 185 ? 27.789 32.603 4.312 1.00 4.71 185 PHE A CA 1
ATOM 1644 C C . PHE A 1 185 ? 26.471 33.135 4.865 1.00 5.87 185 PHE A C 1
ATOM 1645 O O . PHE A 1 185 ? 25.420 32.506 4.806 1.00 6.24 185 PHE A O 1
ATOM 1653 N N . SER A 1 186 ? 26.526 34.330 5.474 1.00 5.74 186 SER A N 1
ATOM 1654 C CA A SER A 1 186 ? 25.336 34.934 6.006 0.50 6.95 186 SER A CA 1
ATOM 1655 C CA B SER A 1 186 ? 25.357 35.024 5.971 0.50 7.01 186 SER A CA 1
ATOM 1656 C C . SER A 1 186 ? 24.291 35.217 4.922 1.00 7.47 186 SER A C 1
ATOM 1657 O O . SER A 1 186 ? 23.125 35.047 5.174 1.00 8.95 186 SER A O 1
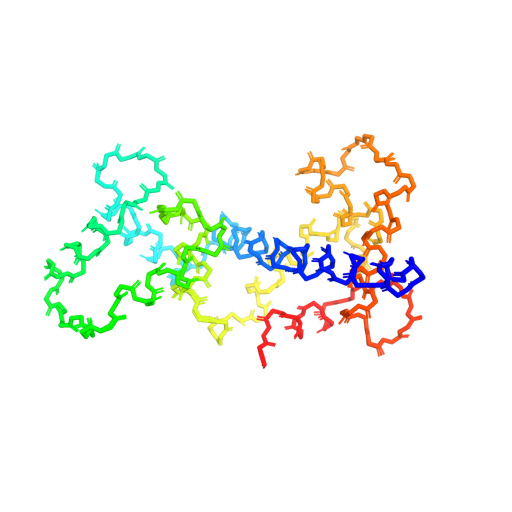ATOM 1662 N N . GLU A 1 187 ? 24.748 35.614 3.731 1.00 7.45 187 GLU A N 1
ATOM 1663 C CA . GLU A 1 187 ? 23.820 35.810 2.640 1.00 9.37 187 GLU A CA 1
ATOM 1664 C C . GLU A 1 187 ? 23.187 34.523 2.104 1.00 8.95 187 GLU A C 1
ATOM 1665 O O . GLU A 1 187 ? 22.113 34.590 1.524 1.00 13.40 187 GLU A O 1
ATOM 1671 N N . MET A 1 188 ? 23.816 33.410 2.290 1.00 7.90 188 MET A N 1
ATOM 1672 C CA . MET A 1 188 ? 23.182 32.134 2.026 1.00 8.72 188 MET A CA 1
ATOM 1673 C C . MET A 1 188 ? 22.145 31.801 3.091 1.00 8.89 188 MET A C 1
ATOM 1674 O O . MET A 1 188 ? 21.052 31.343 2.789 1.00 12.55 188 MET A O 1
ATOM 1679 N N . MET A 1 189 ? 22.464 32.049 4.338 1.00 7.30 189 MET A N 1
ATOM 1680 C CA . MET A 1 189 ? 21.573 31.661 5.417 1.00 8.12 189 MET A CA 1
ATOM 1681 C C . MET A 1 189 ? 20.325 32.531 5.528 1.00 8.74 189 MET A C 1
ATOM 1682 O O . MET A 1 189 ? 19.306 32.065 6.020 1.00 10.82 189 MET A O 1
ATOM 1687 N N . LYS A 1 190 ? 20.471 33.813 5.214 1.00 10.12 190 LYS A N 1
ATOM 1688 C CA . LYS A 1 190 ? 19.403 34.734 5.300 1.00 11.38 190 LYS A CA 1
ATOM 1689 C C . LYS A 1 190 ? 18.860 35.121 3.924 1.00 10.93 190 LYS A C 1
ATOM 1690 O O . LYS A 1 190 ? 19.628 35.343 2.997 1.00 15.97 190 LYS A O 1
ATOM 1696 N N A LEU A 1 191 ? 17.584 35.264 3.795 0.50 10.82 191 LEU A N 1
ATOM 1697 N N B LEU A 1 191 ? 17.566 35.185 3.772 0.50 11.38 191 LEU A N 1
ATOM 1698 C CA A LEU A 1 191 ? 17.035 35.628 2.491 0.50 11.54 191 LEU A CA 1
ATOM 1699 C CA B LEU A 1 191 ? 16.938 35.619 2.499 0.50 11.88 191 LEU A CA 1
ATOM 1700 C C A LEU A 1 191 ? 17.073 37.095 2.221 0.50 9.98 191 LEU A C 1
ATOM 1701 C C B LEU A 1 191 ? 17.030 37.082 2.224 0.50 10.84 191 LEU A C 1
ATOM 1702 O O A LEU A 1 191 ? 17.351 37.910 3.131 0.50 10.31 191 LEU A O 1
ATOM 1703 O O B LEU A 1 191 ? 17.336 37.894 3.121 0.50 10.63 191 LEU A O 1
#

B-factor: mean 16.38, std 15.48, range [4.67, 187.15]

Organism: Plasmodium falciparum (isolate 3D7) (NCBI:txid36329)

Nearest PDB structures (foldseek):
  3k21-assembly1_A-2  TM=1.006E+00  e=4.309E-28  Plasmodium falciparum
  5k8q-assembly1_A  TM=6.024E-01  e=1.325E-07  Homo sapiens
  1aui-assembly1_B  TM=3.920E-01  e=2.245E-06  Homo sapiens
  6tz6-assembly2_E  TM=4.283E-01  e=5.563E-05  Candida albicans WO-1
  6tz6-assembly1_B  TM=5.945E-01  e=1.171E-03  Candida albicans WO-1

Secondary structure (DSSP, 8-state):
-HHHHHHHHHHHHHHHHHHHHHHHHHHHHHHH---HHHHHHHHHHHHH-TT-SSEE-HHHHHHHHHHTT----TTHHHHHHHH-TT-SSSEEHHHHHHHHS-GGG--HHHHHHHHHHHSTT-SS-B-HHHHHIIIIISSS-S---HHHHHHHHHHHHHH-SSSSSSB-HHHHHHHH--

Foldseek 3Di:
DVVVVVVVVLVVLLVVVLVVLLLVLLVLLLVFVPDPVSVVLVVLVVQLCVVPPQWHAPVSVVVSVVVVVDDDDPVVVVVVCVLPVVPPRIHGPSSSSSPVCPLVNCDLSSLVSSVCQLVQVPPQWRALLSNLCCVPVVHNDDDDDVVSSVSSLVNQVVQDDPPPSIAGSVSSSVSSHD

CATH classification: 1.10.238.10 (+1 more: 1.10.238.10)

Sequence (178 aa):
LYFFQGIHHVLENFKNNYGLLLLKKFQKKLAMMTIIAQQSNDYDVEEKLLKSTFLVLDEEDDGKGYITKEEQLKKKGLEKKDGLKLPYNNFDLLLLDQIDSDGSGKIIDYTTEFIAAALLDDRKQLSKKKKLLIIYCCAFRVFDVDNDGEEITTTTAELAHHILYNGNKKKGNIITQRRDVNRVKRRMMIRRDVDKKNNNDGKIDFHEFSSEMMKLL

=== Feature glossary ===
The record interleaves many kinds of information about one protein. Here is each kind framed as the question it answers.

Q: What known structures does this most resemble?
A: Structural nearest neighbors (via Foldseek easy-search vs the PDB). Reported per hit: target PDB id, E-value, and alignment TM-score. A TM-score above ~0.5 is the conventional threshold for 'same fold'.

Q: Where is each backbone atom in 3D?
A: The mmCIF table is the protein's shape written out atom by atom. For each backbone N, Cα, C, and carbonyl O, it records an (x, y, z) coordinate triple in Å plus the residue type, chain letter, and residue number.

Q: What are the backbone torsion angles?
A: The φ/ψ torsion pair specifies the backbone conformation at each residue. φ rotates about the N–Cα bond, ψ about the Cα–C bond. Steric clashes forbid most of the (φ, ψ) plane — the allowed regions (α-helix basin, β-sheet basin, left-handed helix) are the Ramachandran-allowed regions.

Q: Which residues are buried vs exposed?
A: Solvent-accessible surface area (SASA) is the area in Å² traced out by the centre of a 1.4 Å probe sphere (a water molecule) rolled over the protein's van der Waals surface (Shrake–Rupley / Lee–Richards construction). Buried residues have near-zero SASA; fully exposed residues can exceed 200 Å². The total SASA scales roughly with the number of surface residues.

Q: How confident is the AlphaFold model at each residue?
A: pLDDT is the predicted lDDT-Cα score: AlphaFold's confidence that the local environment of each residue (all inter-atomic distances within 15 Å) is correctly placed. It is a per-residue number between 0 and 100, with higher meaning more reliable.

Q: What does the l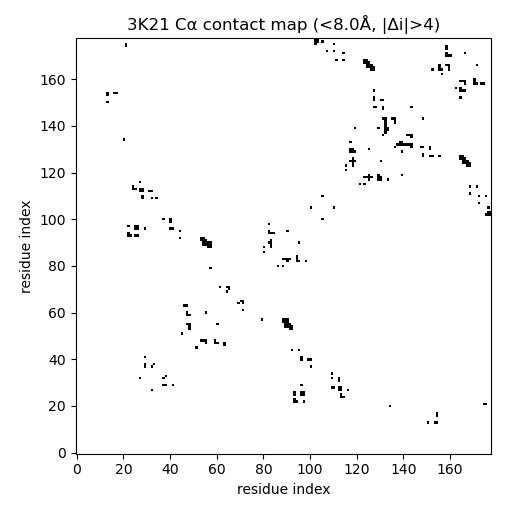ocal fold look like, residue by residue?
A: 3Di is Foldseek's structural alphabet. Each residue is assigned one of twenty discrete states based on how its Cα sits relative to its spatial (not sequential) neighbors. Aligning 3Di strings finds structural homologs roughly as well as full 3D superposition, but orders of magnitude faster.

Q: How big and how compact is the whole molecule?
A: Radius of gyration (Rg) is the root-mean-square distance of Cα atoms from their centroid — a single number for overall size and compactness. A globular domain of N residues has Rg ≈ 2.2·N^0.38 Å; an extended or disordered chain has a much larger Rg. The Cα contact count is the number of residue pairs whose Cα atoms are within 8 Å and are more than four positions apart in sequence — a standard proxy for tertiary packing density. The bounding box is the smallest axis-aligned box enclosing all Cα atoms.

Q: Which residues are in helices, strands, or loops?
A: DSSP 8-state secondary structure assigns each residue one of H (α-helix), G (3₁₀-helix), I (π-helix), E (extended β-strand), B (isolated β-bridge), T (hydrogen-bonded turn), S (bend), or '-' (coil). The assignment is computed from backbone hydrogen-bond geometry via the Kabsch–Sander algorithm.

Q: How mobile is each atom in the crystal?
A: Crystallographic B-factors measure how much each atom's electron density is smeared out, in Å². They rise in mobile loops and surface residues and fall in the buried interior. In AlphaFold models this column is repurposed to hold pLDDT instead.

Q: What if only a Cα trace is available?
A: P-SEA three-state annotation labels each residue as helix, strand, or coil based purely on the geometry of the Cα trace. It serves as a fallback when the full backbone (and thus DSSP) is unavailable.

Q: What family and function is it annotated with?
A: Database cross-references. InterPro integrates a dozen domain/family signature databases into unified entries with residue-range hits. GO terms attach function/process/location labels with evidence codes. CATH codes position the fold in a four-level structural taxonomy. Organism is the NCBI-taxonomy species name.

Q: Are the domains correctly placed relative to each other?
A: Predicted Aligned Error (PAE) is an AlphaFold confidence matrix: entry (i, j) is the expected error in the position of residue j, in ångströms, when the prediction is superimposed on the true structure at residue i. Low PAE within a block of residues means that block is internally rigid and well-predicted; high PAE between two blocks means their relative placement is uncertain even if each block individually is confident.

Q: What do the diagnostic plots show?
A: Three diagnostic plots accompany the record. The Cα contact map visualizes the tertiary structure as a 2D adjacency matrix (8 Å cutoff, sequence-local contacts suppressed). The Ramachandran plot shows the distribution of backbone (φ, ψ) torsions, with points in the α and β basins reflecting secondary structure content. The PAE plot shows AlphaFold's inter-residue confidence as a color matrix.

Q: What is the amino-acid chain?
A: Primary structure: the covalent order of the twenty standard amino acids along the backbone. Two proteins with the same sequence will (almost always) fold to the same structure; two with 30% identity often share a fold but not the details.

Q: What do the rendered images show?
A: The six renders are orthographic views along the three Cartesian axes in both directions. Representation (cartoon, sticks, or surface) and color scheme (sequence-rainbow or by-chain) vary across proteins so the training set covers all the common visualization conventions.